Protein AF-A0A2K3MCZ4-F1 (afdb_monomer)

Secondary structure (DSSP, 8-state):
---S-HHHHHHHHH-GGGEEE-TT--EEEEEE-GGGTTS-TBTTB-HHHHHHHHHHHHHHHSGGGBTTTB-EEEE--SGGGBSS---S--GGGS--TT------B-SHHHHHHHHHHHHHTT-GGGGGSS-TT---TT--GGGSTTTSTTSGGGSHHHHHHHHHHHHHHHHHHHHHHHHHHHHHTTS-PEEEEEE----TTTTSSS-HHHHHHT---BTTB-SSHHHHHHHHHTTEEEEE--TT--GGGS-GGGT--HHHHHHH-

Nearest PDB structures (foldseek):
  8j5d-assembly1_A  TM=9.947E-01  e=3.515E-37  Arabidopsis thaliana
  1bfn-assembly1_A  TM=9.855E-01  e=2.132E-30  Glycine max
  1v3h-assembly1_A  TM=9.865E-01  e=4.153E-30  Glycine max
  1wds-assembly1_A  TM=9.867E-01  e=1.129E-29  Glycine max
  6f9j-assembly1_A  TM=9.871E-01  e=4.532E-29  Hordeum vulgare

Solvent-accessible surface area (backbone atoms only — not comparable to full-atom values): 14185 Å² total; per-residue (Å²): 138,85,76,66,58,68,74,56,52,52,41,34,72,78,38,64,55,46,19,29,11,31,89,86,67,54,68,45,77,80,38,73,25,72,59,36,41,88,39,54,72,58,93,74,33,23,54,52,55,54,52,44,52,51,53,46,54,49,48,69,74,42,52,91,35,42,44,61,82,40,49,64,46,74,52,63,55,36,50,98,33,18,58,42,51,77,18,66,49,54,68,94,64,65,22,53,92,65,29,29,17,37,56,43,55,58,18,65,45,35,35,52,50,43,29,50,56,20,44,77,72,75,40,53,82,65,16,81,56,77,73,90,40,55,69,48,28,64,38,55,44,75,80,21,57,21,34,16,85,90,22,46,53,80,34,74,66,27,47,51,52,42,52,50,51,24,46,53,52,50,55,45,49,51,58,51,48,53,47,49,43,74,70,40,69,88,40,65,42,43,43,28,37,35,43,75,60,62,27,40,26,50,71,41,57,40,12,36,34,29,41,25,24,35,34,52,32,37,83,88,37,74,32,56,58,63,54,53,51,56,30,56,79,65,67,32,45,84,43,74,50,58,87,86,48,52,49,91,78,50,64,78,90,34,32,49,26,32,48,64,48,62,69,73,106

Structure (mmCIF, N/CA/C/O backbone):
data_AF-A0A2K3MCZ4-F1
#
_entry.id   AF-A0A2K3MCZ4-F1
#
loop_
_atom_site.group_PDB
_atom_site.id
_atom_site.type_symbol
_atom_site.label_atom_id
_atom_site.label_alt_id
_atom_site.label_comp_id
_atom_site.label_asym_id
_atom_site.label_entity_id
_atom_site.label_seq_id
_atom_site.pdbx_PDB_ins_code
_atom_site.Cartn_x
_atom_site.Cartn_y
_atom_site.Cartn_z
_atom_site.occupancy
_atom_site.B_iso_or_equiv
_atom_site.auth_seq_id
_atom_site.auth_comp_id
_atom_site.auth_asym_id
_atom_site.auth_atom_id
_atom_site.pdbx_PDB_model_num
ATOM 1 N N . SER A 1 1 ? -20.984 6.440 -2.483 1.00 81.38 1 SER A N 1
ATOM 2 C CA . SER A 1 1 ? -19.650 6.178 -1.907 1.00 81.38 1 SER A CA 1
ATOM 3 C C . SER A 1 1 ? -19.573 6.827 -0.535 1.00 81.38 1 SER A C 1
ATOM 5 O O . SER A 1 1 ? -20.277 7.806 -0.307 1.00 81.38 1 SER A O 1
ATOM 7 N N . VAL A 1 2 ? -18.767 6.284 0.380 1.00 92.00 2 VAL A N 1
ATOM 8 C CA . VAL A 1 2 ? -18.481 6.900 1.687 1.00 92.00 2 VAL A CA 1
ATOM 9 C C . VAL A 1 2 ? -17.016 7.352 1.657 1.00 92.00 2 VAL A C 1
ATOM 11 O O . VAL A 1 2 ? -16.145 6.486 1.624 1.00 92.00 2 VAL A O 1
ATOM 14 N N . PRO A 1 3 ? -16.725 8.662 1.560 1.00 94.19 3 PRO A N 1
ATOM 15 C CA . PRO A 1 3 ? -15.354 9.166 1.501 1.00 94.19 3 PRO A CA 1
ATOM 16 C C . PRO A 1 3 ? -14.718 9.251 2.898 1.00 94.19 3 PRO A C 1
ATOM 18 O O . PRO A 1 3 ? -15.380 9.033 3.916 1.00 94.19 3 PRO A O 1
ATOM 21 N N . LEU A 1 4 ? -13.442 9.648 2.945 1.00 96.00 4 LEU A N 1
ATOM 22 C CA . LEU A 1 4 ? -12.800 10.100 4.182 1.00 96.00 4 LEU A CA 1
ATOM 23 C C . LEU A 1 4 ? -13.598 11.250 4.835 1.00 96.00 4 LEU A C 1
ATOM 25 O O . LEU A 1 4 ? -14.310 11.980 4.134 1.00 96.00 4 LEU A O 1
ATOM 29 N N . PRO A 1 5 ? -13.480 11.452 6.164 1.00 97.06 5 PRO A N 1
ATOM 30 C CA . PRO A 1 5 ? -14.210 12.507 6.859 1.00 97.06 5 PRO A CA 1
ATOM 31 C C . PRO A 1 5 ? -14.018 13.882 6.194 1.00 97.06 5 PRO A C 1
ATOM 33 O O . PRO A 1 5 ? -12.886 14.215 5.840 1.00 97.06 5 PRO A O 1
ATOM 36 N N . PRO A 1 6 ? -15.065 14.724 6.074 1.00 97.25 6 PRO A N 1
ATOM 37 C CA . PRO A 1 6 ? -14.977 15.999 5.354 1.00 97.25 6 PRO A CA 1
ATOM 38 C C . PRO A 1 6 ? -13.824 16.904 5.806 1.00 97.25 6 PRO A C 1
ATOM 40 O O . PRO A 1 6 ? -13.135 17.493 4.981 1.00 97.25 6 PRO A O 1
ATOM 43 N N . TRP A 1 7 ? -13.536 16.942 7.110 1.00 97.56 7 TRP A N 1
ATOM 44 C CA . TRP A 1 7 ? -12.428 17.731 7.648 1.00 97.56 7 TRP A CA 1
ATOM 45 C C . TRP A 1 7 ? -11.044 17.229 7.195 1.00 97.56 7 TRP A C 1
ATOM 47 O O . TRP A 1 7 ? -10.116 18.026 7.111 1.00 97.56 7 TRP A O 1
ATOM 57 N N . VAL A 1 8 ? -10.892 15.932 6.895 1.00 98.00 8 VAL A N 1
ATOM 58 C CA . VAL A 1 8 ? -9.668 15.364 6.299 1.00 98.00 8 VAL A CA 1
ATOM 59 C C . VAL A 1 8 ? -9.583 15.762 4.830 1.00 98.00 8 VAL A C 1
ATOM 61 O O . VAL A 1 8 ? -8.522 1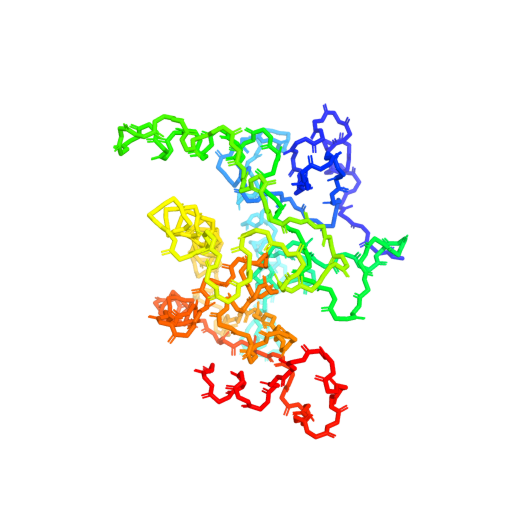6.165 4.366 1.00 98.00 8 VAL A O 1
ATOM 64 N N . VAL A 1 9 ? -10.706 15.714 4.107 1.00 97.00 9 VAL A N 1
ATOM 65 C CA . VAL A 1 9 ? -10.785 16.145 2.701 1.00 97.00 9 VAL A CA 1
ATOM 66 C C . VAL A 1 9 ? -10.409 17.626 2.545 1.00 97.00 9 VAL A C 1
ATOM 68 O O . VAL A 1 9 ? -9.730 17.996 1.586 1.00 97.00 9 VAL A O 1
ATOM 71 N N . GLU A 1 10 ? -10.771 18.473 3.510 1.00 97.44 10 GLU A N 1
ATOM 72 C CA . GLU A 1 10 ? -10.318 19.869 3.568 1.00 97.44 10 GLU A CA 1
ATOM 73 C C . GLU A 1 10 ? -8.792 19.989 3.713 1.00 97.44 10 GLU A C 1
ATOM 75 O O . GLU A 1 10 ? -8.183 20.810 3.030 1.00 97.44 10 GLU A O 1
ATOM 80 N N . GLU A 1 11 ? -8.154 19.180 4.568 1.00 98.25 11 GLU A N 1
ATOM 81 C CA . GLU A 1 11 ? -6.689 19.178 4.702 1.00 98.25 11 GLU A CA 1
ATOM 82 C C . GLU A 1 11 ? -6.006 18.665 3.425 1.00 98.25 11 GLU A C 1
ATOM 84 O O . GLU A 1 11 ? -5.032 19.265 2.973 1.00 98.25 11 GLU A O 1
ATOM 89 N N . ILE A 1 12 ? -6.564 17.635 2.776 1.00 97.62 12 ILE A N 1
ATOM 90 C CA . ILE A 1 12 ? -6.096 17.149 1.465 1.00 97.62 12 ILE A CA 1
ATOM 91 C C . ILE A 1 12 ? -6.199 18.257 0.407 1.00 97.62 12 ILE A C 1
ATOM 93 O O . ILE A 1 12 ? -5.289 18.432 -0.399 1.00 97.62 12 ILE A O 1
ATOM 97 N N . SER A 1 13 ? -7.272 19.051 0.425 1.00 97.06 13 SER A N 1
ATOM 98 C CA . SER A 1 13 ? -7.449 20.168 -0.514 1.00 97.06 13 SER A CA 1
ATOM 99 C C . SER A 1 13 ? -6.401 21.270 -0.311 1.00 97.06 13 SER A C 1
ATOM 101 O O . SER A 1 13 ? -5.948 21.874 -1.281 1.00 97.06 13 SER A O 1
ATOM 103 N N . LYS A 1 14 ? -5.979 21.519 0.938 1.00 97.56 14 LYS A N 1
ATOM 104 C CA . LYS A 1 14 ? -4.894 22.466 1.263 1.00 97.56 14 LYS A CA 1
ATOM 105 C C . LYS A 1 14 ? -3.514 21.907 0.911 1.00 97.56 14 LYS A C 1
ATOM 107 O O . LYS A 1 14 ? -2.616 22.665 0.552 1.00 97.56 14 LYS A O 1
ATOM 112 N N . ASN A 1 15 ? -3.329 20.596 1.045 1.00 97.88 15 ASN A N 1
ATOM 113 C CA . ASN A 1 15 ? -2.068 19.905 0.806 1.00 97.88 15 ASN A CA 1
ATOM 114 C C . ASN A 1 15 ? -2.313 18.558 0.098 1.00 97.88 15 ASN A C 1
ATOM 116 O O . ASN A 1 15 ? -2.443 17.525 0.761 1.00 97.88 15 ASN A O 1
ATOM 120 N N . PRO A 1 16 ? -2.318 18.543 -1.249 1.00 97.62 16 PRO A N 1
ATOM 121 C CA . PRO A 1 16 ? -2.608 17.335 -2.024 1.00 97.62 16 PRO A CA 1
ATOM 122 C C . PRO A 1 16 ? -1.594 16.198 -1.846 1.00 97.62 16 PRO A C 1
ATOM 124 O O . PRO A 1 16 ? -1.891 15.061 -2.193 1.00 97.62 16 PRO A O 1
ATOM 127 N N . ASP A 1 17 ? -0.405 16.474 -1.298 1.00 98.25 17 ASP A N 1
ATOM 128 C CA . ASP A 1 17 ? 0.604 15.450 -0.999 1.00 98.25 17 ASP A CA 1
ATOM 129 C C . ASP A 1 17 ? 0.281 14.609 0.249 1.00 98.25 17 ASP A C 1
ATOM 131 O O . ASP A 1 17 ? 1.063 13.736 0.607 1.00 98.25 17 ASP A O 1
ATOM 135 N N . ILE A 1 18 ? -0.851 14.846 0.923 1.00 98.25 18 ILE A N 1
ATOM 136 C CA . ILE A 1 18 ? -1.320 13.993 2.031 1.00 98.25 18 ILE A CA 1
ATOM 137 C C . ILE A 1 18 ? -1.761 12.610 1.530 1.00 98.25 18 ILE A C 1
ATOM 139 O O . ILE A 1 18 ? -1.816 11.663 2.309 1.00 98.25 18 ILE A O 1
ATOM 143 N N . VAL A 1 19 ? -2.062 12.465 0.241 1.00 98.44 19 VAL A N 1
ATOM 144 C CA . VAL A 1 19 ? -2.581 11.221 -0.334 1.00 98.44 19 VAL A CA 1
ATOM 145 C C . VAL A 1 19 ? -1.614 10.601 -1.334 1.00 98.44 19 VAL A C 1
ATOM 147 O O . VAL A 1 19 ? -0.731 11.272 -1.877 1.00 98.44 19 VAL A O 1
ATOM 150 N N . TYR A 1 20 ? -1.788 9.305 -1.586 1.00 98.50 20 TYR A N 1
ATOM 151 C CA . TYR A 1 20 ? -0.963 8.578 -2.545 1.00 98.50 20 TYR A CA 1
ATOM 152 C C . TYR A 1 20 ? -1.010 9.215 -3.928 1.00 98.50 20 TYR A C 1
ATOM 154 O O . TYR A 1 20 ? -2.035 9.751 -4.361 1.00 98.50 20 TYR A O 1
ATOM 162 N N . THR A 1 21 ? 0.138 9.181 -4.599 1.00 98.38 21 THR A N 1
ATOM 163 C CA . THR A 1 21 ? 0.345 9.899 -5.853 1.00 98.38 21 THR A CA 1
ATOM 164 C C . THR A 1 21 ? 1.152 9.058 -6.821 1.00 98.38 21 THR A C 1
ATOM 166 O O . THR A 1 21 ? 2.213 8.544 -6.455 1.00 98.38 21 THR A O 1
ATOM 169 N N . ASP A 1 22 ? 0.658 8.947 -8.050 1.00 97.25 22 ASP A N 1
ATOM 170 C CA . ASP A 1 22 ? 1.345 8.252 -9.136 1.00 97.25 22 ASP A CA 1
ATOM 171 C C . ASP A 1 22 ? 2.405 9.138 -9.812 1.00 97.25 22 ASP A C 1
ATOM 173 O O . ASP A 1 22 ? 2.546 10.333 -9.525 1.00 97.25 22 ASP A O 1
ATOM 177 N N . ARG A 1 23 ? 3.147 8.563 -10.760 1.00 96.25 23 ARG A N 1
ATOM 178 C CA . ARG A 1 23 ? 4.198 9.282 -11.494 1.00 96.25 23 ARG A CA 1
ATOM 179 C C . ARG A 1 23 ? 3.675 10.495 -12.267 1.00 96.25 23 ARG A C 1
ATOM 181 O O . ARG A 1 23 ? 4.399 11.478 -12.424 1.00 96.25 23 ARG A O 1
ATOM 188 N N . SER A 1 24 ? 2.437 10.420 -12.744 1.00 95.38 24 SER A N 1
ATOM 189 C CA . SER A 1 24 ? 1.770 11.469 -13.519 1.00 95.38 24 SER A CA 1
ATOM 190 C C . SER A 1 24 ? 1.170 12.573 -12.635 1.00 95.38 24 SER A C 1
ATOM 192 O O . SER A 1 24 ? 0.581 13.523 -13.151 1.00 95.38 24 SER A O 1
ATOM 194 N N . GLY A 1 25 ? 1.311 12.477 -11.308 1.00 96.25 25 GLY A N 1
ATOM 195 C CA . GLY A 1 25 ? 0.776 13.439 -10.348 1.00 96.25 25 GLY A CA 1
ATOM 196 C C . GLY A 1 25 ? -0.708 13.248 -10.019 1.00 96.25 25 GLY A C 1
ATOM 197 O O . GLY A 1 25 ? -1.278 14.102 -9.332 1.00 96.25 25 GLY A O 1
ATOM 198 N N . ARG A 1 26 ? -1.343 12.157 -10.471 1.00 96.19 26 ARG A N 1
ATOM 199 C CA . ARG A 1 26 ? -2.716 11.814 -10.078 1.00 96.19 26 ARG A CA 1
ATOM 200 C C . ARG A 1 26 ? -2.745 11.444 -8.605 1.00 96.19 26 ARG A C 1
ATOM 202 O O . ARG A 1 26 ? -1.892 10.708 -8.119 1.00 96.19 26 ARG A O 1
ATOM 209 N N . ARG A 1 27 ? -3.748 11.968 -7.905 1.00 96.00 27 ARG A N 1
ATOM 210 C CA . ARG A 1 27 ? -3.929 11.826 -6.458 1.00 96.00 27 ARG A CA 1
ATOM 211 C C . ARG A 1 27 ? -5.046 10.827 -6.180 1.00 96.00 27 ARG A C 1
ATOM 213 O O . ARG A 1 27 ? -6.115 10.948 -6.776 1.00 96.00 27 ARG A O 1
ATOM 220 N N . ASN A 1 28 ? -4.819 9.883 -5.271 1.00 95.25 28 ASN A N 1
ATOM 221 C CA . ASN A 1 28 ? -5.844 8.936 -4.836 1.00 95.25 28 ASN A CA 1
ATOM 222 C C . ASN A 1 28 ? -6.358 9.305 -3.429 1.00 95.25 28 ASN A C 1
ATOM 224 O O . ASN A 1 28 ? -5.671 9.012 -2.454 1.00 95.25 28 ASN A O 1
ATOM 228 N N . PRO A 1 29 ? -7.554 9.912 -3.292 1.00 94.12 29 PRO A N 1
ATOM 229 C CA . PRO A 1 29 ? -8.069 10.392 -2.010 1.00 94.12 29 PRO A CA 1
ATOM 230 C C . PRO A 1 29 ? -8.737 9.312 -1.139 1.00 94.12 29 PRO A C 1
ATOM 232 O O . PRO A 1 29 ? -9.366 9.655 -0.140 1.00 94.12 29 PRO A O 1
ATOM 235 N N . GLU A 1 30 ? -8.653 8.029 -1.501 1.00 93.94 30 GLU A N 1
ATOM 236 C CA . GLU A 1 30 ? -9.286 6.937 -0.745 1.00 93.94 30 GLU A CA 1
ATOM 237 C C . GLU A 1 30 ? -8.581 6.655 0.589 1.00 93.94 30 GLU A C 1
ATOM 239 O O . GLU A 1 30 ? -9.209 6.156 1.522 1.00 93.94 30 GLU A O 1
ATOM 244 N N . TYR A 1 31 ? -7.289 6.982 0.698 1.00 97.69 31 TYR A N 1
ATOM 245 C CA . TYR A 1 31 ? -6.486 6.758 1.899 1.00 97.69 31 TYR A CA 1
ATOM 246 C C . TYR A 1 31 ? -5.350 7.790 2.017 1.00 97.69 31 TYR A C 1
ATOM 248 O O . TYR A 1 31 ? -4.891 8.353 1.022 1.00 97.69 31 TYR A O 1
ATOM 256 N N . ILE A 1 32 ? -4.891 8.045 3.243 1.00 98.44 32 ILE A N 1
ATOM 257 C CA . ILE A 1 32 ? -3.776 8.961 3.528 1.00 98.44 32 ILE A CA 1
ATOM 258 C C . ILE A 1 32 ? -2.453 8.248 3.222 1.00 98.44 32 ILE A C 1
ATOM 260 O O . ILE A 1 32 ? -2.245 7.129 3.677 1.00 98.44 32 ILE A O 1
ATOM 264 N N . SER A 1 33 ? -1.544 8.884 2.481 1.00 98.75 33 SER A N 1
ATOM 265 C CA . SER A 1 33 ? -0.236 8.299 2.164 1.00 98.75 33 SER A CA 1
ATOM 266 C C . SER A 1 33 ? 0.537 7.984 3.442 1.00 98.75 33 SER A C 1
ATOM 268 O O . SER A 1 33 ? 0.699 8.850 4.307 1.00 98.75 33 SER A O 1
ATOM 270 N N . LEU A 1 34 ? 1.102 6.777 3.521 1.00 98.69 34 LEU A N 1
ATOM 271 C CA . LEU A 1 34 ? 1.972 6.368 4.628 1.00 98.69 34 LEU A CA 1
ATOM 272 C C . LEU A 1 34 ? 3.218 7.252 4.797 1.00 98.69 34 LEU A C 1
ATOM 274 O O . LEU A 1 34 ? 3.821 7.277 5.869 1.00 98.69 34 LEU A O 1
ATOM 278 N N . GLY A 1 35 ? 3.584 8.043 3.778 1.00 98.38 35 GLY A N 1
ATOM 279 C CA . GLY A 1 35 ? 4.631 9.060 3.904 1.00 98.38 35 GLY A CA 1
ATOM 280 C C . GLY A 1 35 ? 4.302 10.122 4.963 1.00 98.38 35 GLY A C 1
ATOM 281 O O . GLY A 1 35 ? 5.202 10.783 5.480 1.00 98.38 35 GLY A O 1
ATOM 282 N N . CYS A 1 36 ? 3.024 10.263 5.323 1.00 98.56 36 CYS A N 1
ATOM 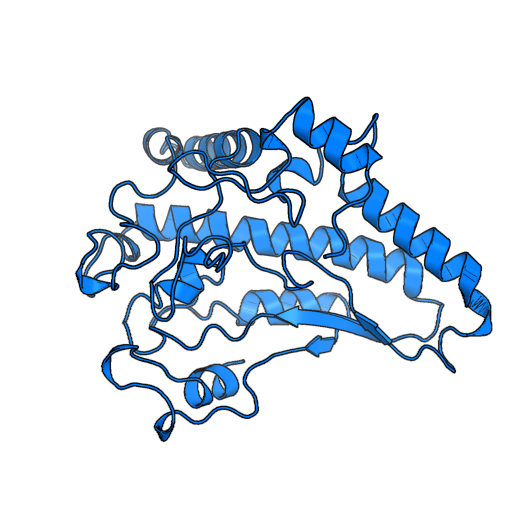283 C CA . CYS A 1 36 ? 2.548 11.204 6.327 1.00 98.56 36 CYS A CA 1
ATOM 284 C C . CYS A 1 36 ? 2.444 10.623 7.742 1.00 98.56 36 CYS A C 1
ATOM 286 O O . CYS A 1 36 ? 2.166 11.403 8.647 1.00 98.56 36 CYS A O 1
ATOM 288 N N . ASP A 1 37 ? 2.650 9.318 7.969 1.00 98.50 37 ASP A N 1
ATOM 289 C CA . ASP A 1 37 ? 2.342 8.625 9.239 1.00 98.50 37 ASP A CA 1
ATOM 290 C C . ASP A 1 37 ? 2.816 9.355 10.506 1.00 98.50 37 ASP A C 1
ATOM 292 O O . ASP A 1 37 ? 2.101 9.408 11.511 1.00 98.50 37 ASP A O 1
ATOM 296 N N . SER A 1 38 ? 4.013 9.942 10.440 1.00 97.75 38 SER A N 1
ATOM 297 C CA . SER A 1 38 ? 4.677 10.629 11.554 1.00 97.75 38 SER A CA 1
ATOM 298 C C . SER A 1 38 ? 4.702 12.156 11.406 1.00 97.75 38 SER A C 1
ATOM 300 O O . SER A 1 38 ? 5.396 12.835 12.158 1.00 97.75 38 SER A O 1
ATOM 302 N N . VAL A 1 39 ? 3.969 12.716 10.442 1.00 98.06 39 VAL A N 1
ATOM 303 C CA . VAL A 1 39 ? 3.938 14.157 10.156 1.00 98.06 39 VAL A CA 1
ATOM 304 C C . VAL A 1 39 ? 2.579 14.730 10.575 1.00 98.06 39 VAL A C 1
ATOM 306 O O . VAL A 1 39 ? 1.551 14.170 10.193 1.00 98.06 39 VAL A O 1
ATOM 309 N N . PRO A 1 40 ? 2.518 15.843 11.336 1.00 98.06 40 PRO A N 1
ATOM 310 C CA . PRO A 1 40 ? 1.267 16.377 11.879 1.00 98.06 40 PRO A CA 1
ATOM 311 C C . PRO A 1 40 ? 0.431 17.143 10.834 1.00 98.06 40 PRO A C 1
ATOM 313 O O . PRO A 1 40 ? 0.152 18.333 10.975 1.00 98.06 40 PRO A O 1
ATOM 316 N N . VAL A 1 41 ? 0.039 16.460 9.758 1.00 98.00 41 VAL A N 1
ATOM 317 C CA . VAL A 1 41 ? -0.675 17.033 8.603 1.00 98.00 41 VAL A CA 1
ATOM 318 C C . VAL A 1 41 ? -2.191 17.134 8.800 1.00 98.00 41 VAL A C 1
ATOM 320 O O . VAL A 1 41 ? -2.878 17.676 7.941 1.00 98.00 41 VAL A O 1
ATOM 323 N N . LEU A 1 42 ? -2.730 16.637 9.918 1.00 97.94 42 LEU A N 1
ATOM 324 C CA . LEU A 1 42 ? -4.168 16.581 10.196 1.00 97.94 42 LEU A CA 1
ATOM 325 C C . LEU A 1 42 ? -4.531 17.485 11.378 1.00 97.94 42 LEU A C 1
ATOM 327 O O . LEU A 1 42 ? -4.769 17.014 12.493 1.00 97.94 42 LEU A O 1
ATOM 331 N N . ARG A 1 43 ? -4.563 18.803 11.134 1.00 96.69 43 ARG A N 1
ATOM 332 C CA . ARG A 1 43 ? -4.870 19.839 12.146 1.00 96.69 43 ARG A CA 1
ATOM 333 C C . ARG A 1 43 ? -4.022 19.697 13.423 1.00 96.69 43 ARG A C 1
ATOM 335 O O . ARG A 1 43 ? -4.539 19.752 14.535 1.00 96.69 43 ARG A O 1
ATOM 342 N N . GLY A 1 44 ? -2.717 19.479 13.249 1.00 96.81 44 GLY A N 1
ATOM 343 C CA . GLY A 1 44 ? -1.750 19.328 14.342 1.00 96.81 44 GLY A CA 1
ATOM 344 C C . GLY A 1 44 ? -1.551 17.896 14.847 1.00 96.81 44 GLY A C 1
ATOM 345 O O . GLY A 1 44 ? -0.660 17.678 15.662 1.00 96.81 44 GLY A O 1
ATOM 346 N N . ARG A 1 45 ? -2.318 16.916 14.350 1.00 98.38 45 ARG A N 1
ATOM 347 C CA . ARG A 1 45 ? -2.120 15.485 14.639 1.00 98.38 45 ARG A CA 1
ATOM 348 C C . ARG A 1 45 ? -1.511 14.750 13.454 1.00 98.38 45 ARG A C 1
ATOM 350 O O . ARG A 1 45 ? -1.721 15.138 12.302 1.00 98.38 45 ARG A O 1
ATOM 357 N N . THR A 1 46 ? -0.779 13.677 13.735 1.00 98.69 46 THR A N 1
ATOM 358 C CA . THR A 1 46 ? -0.325 12.734 12.705 1.00 98.69 46 THR A CA 1
ATOM 359 C C . THR A 1 46 ? -1.445 11.754 12.324 1.00 98.69 46 THR A C 1
ATOM 361 O O . THR A 1 46 ? -2.355 11.532 13.129 1.00 98.69 46 THR A O 1
ATOM 364 N N . PRO A 1 47 ? -1.410 11.130 11.132 1.00 98.62 47 PRO A N 1
ATOM 365 C CA . PRO A 1 47 ? -2.343 10.064 10.762 1.00 98.62 47 PRO A CA 1
ATOM 366 C C . PRO A 1 47 ? -2.393 8.930 11.792 1.00 98.62 47 PRO A C 1
ATOM 368 O O . PRO A 1 47 ? -3.483 8.561 12.220 1.00 98.62 47 PRO A O 1
ATOM 371 N N . ILE A 1 48 ? -1.238 8.463 12.287 1.00 98.56 48 ILE A N 1
ATOM 372 C CA . ILE A 1 48 ? -1.178 7.414 13.320 1.00 98.56 48 ILE A CA 1
ATOM 373 C C . ILE A 1 48 ? -1.906 7.838 14.603 1.00 98.56 48 ILE A C 1
ATOM 375 O O . ILE A 1 48 ? -2.664 7.049 15.165 1.00 98.56 48 ILE A O 1
ATOM 379 N N . GLN A 1 49 ? -1.751 9.093 15.043 1.00 98.62 49 GLN A N 1
ATOM 380 C CA . GLN A 1 49 ? -2.499 9.612 16.195 1.00 98.62 49 GLN A CA 1
ATOM 381 C C . GLN A 1 49 ? -4.008 9.619 15.934 1.00 98.62 49 GLN A C 1
ATOM 383 O O . GLN A 1 49 ? -4.775 9.207 16.797 1.00 98.62 49 GLN A O 1
ATOM 388 N N . VAL A 1 50 ? -4.443 10.038 14.741 1.00 98.69 50 VAL A N 1
ATOM 389 C CA . VAL A 1 50 ? -5.867 10.042 14.370 1.00 98.69 50 VAL A CA 1
ATOM 390 C C . VAL A 1 50 ? -6.447 8.626 14.358 1.00 98.69 50 VAL A C 1
ATOM 392 O O . VAL A 1 50 ? -7.545 8.426 14.878 1.00 98.69 50 VAL A O 1
ATOM 395 N N . TYR A 1 51 ? -5.720 7.641 13.825 1.00 98.62 51 TYR A N 1
ATOM 396 C CA . TYR A 1 51 ? -6.143 6.237 13.832 1.00 98.62 51 TYR A CA 1
ATOM 397 C C . TYR A 1 51 ? -6.226 5.684 15.258 1.00 98.62 51 TYR A C 1
ATOM 399 O O . TYR A 1 51 ? -7.226 5.066 15.624 1.00 98.62 51 TYR A O 1
ATOM 407 N N . ALA A 1 52 ? -5.217 5.957 16.089 1.00 98.75 52 ALA A N 1
ATOM 408 C CA . ALA A 1 52 ? -5.199 5.545 17.488 1.00 98.75 52 ALA A CA 1
ATOM 409 C C . ALA A 1 52 ? -6.351 6.172 18.290 1.00 98.75 52 ALA A C 1
ATOM 411 O O . ALA A 1 52 ? -7.031 5.471 19.035 1.00 98.75 52 ALA A O 1
ATOM 412 N N . ASP A 1 53 ? -6.622 7.467 18.114 1.00 98.69 53 ASP A N 1
ATOM 413 C CA . ASP A 1 53 ? -7.738 8.154 18.773 1.00 98.69 53 ASP A CA 1
ATOM 414 C C . ASP A 1 53 ? -9.091 7.561 18.359 1.00 98.69 53 ASP A C 1
ATOM 416 O O . ASP A 1 53 ? -9.967 7.362 19.204 1.00 98.69 53 ASP A O 1
ATOM 420 N N . TYR A 1 54 ? -9.252 7.232 17.073 1.00 98.62 54 TYR A N 1
ATOM 421 C CA . TYR A 1 54 ? -10.453 6.568 16.571 1.00 98.62 54 TYR A CA 1
ATOM 422 C C . TYR A 1 54 ? -10.635 5.184 17.209 1.00 98.62 54 TYR A C 1
ATOM 424 O O . TYR A 1 54 ? -11.710 4.879 17.724 1.00 98.62 54 TYR A O 1
ATOM 432 N N . MET A 1 55 ? -9.574 4.373 17.244 1.00 98.81 55 MET A N 1
ATOM 433 C CA . MET A 1 55 ? -9.589 3.049 17.871 1.00 98.81 55 MET A CA 1
ATOM 434 C C . MET A 1 55 ? -9.884 3.117 19.376 1.00 98.81 55 MET A C 1
ATOM 436 O O . MET A 1 55 ? -10.694 2.333 19.866 1.00 98.81 55 MET A O 1
ATOM 440 N N . ARG A 1 56 ? -9.301 4.077 20.111 1.00 98.75 56 ARG A N 1
ATOM 441 C CA . ARG A 1 56 ? -9.615 4.303 21.536 1.00 98.75 56 ARG A CA 1
ATOM 442 C C . ARG A 1 56 ? -11.079 4.671 21.727 1.00 98.75 56 ARG A C 1
ATOM 444 O O . ARG A 1 56 ? -11.750 4.071 22.557 1.00 98.75 56 ARG A O 1
ATOM 451 N N . SER A 1 57 ? -11.592 5.604 20.925 1.00 98.81 57 SER A N 1
ATOM 452 C CA . SER A 1 57 ? -12.996 6.007 21.005 1.00 98.81 57 SER A CA 1
ATOM 453 C C . SER A 1 57 ? -13.945 4.842 20.710 1.00 98.81 57 SER A C 1
ATOM 455 O O . SER A 1 57 ? -14.945 4.688 21.410 1.00 98.81 57 SER A O 1
ATOM 457 N N . PHE A 1 58 ? -13.618 4.001 19.723 1.00 98.69 58 PHE A N 1
ATOM 458 C CA . PHE A 1 58 ? -14.363 2.778 19.434 1.00 98.69 58 PHE A CA 1
ATOM 459 C C . PHE A 1 58 ? -14.338 1.819 20.628 1.00 98.69 58 PHE A C 1
ATOM 461 O O . PHE A 1 58 ? -15.394 1.388 21.088 1.00 98.69 58 PHE A O 1
ATOM 468 N N . ARG A 1 59 ? -13.150 1.534 21.172 1.00 98.44 59 ARG A N 1
ATOM 469 C CA . ARG A 1 59 ? -12.990 0.662 22.338 1.00 98.44 59 ARG A CA 1
ATOM 470 C C . ARG A 1 59 ? -13.826 1.142 23.521 1.00 98.44 59 ARG A C 1
ATOM 472 O O . ARG A 1 59 ? -14.556 0.352 24.105 1.00 98.44 59 ARG A O 1
ATOM 479 N N . ASP A 1 60 ? -13.729 2.425 23.856 1.00 98.38 60 ASP A N 1
ATOM 480 C CA . ASP A 1 60 ? -14.398 3.000 25.024 1.00 98.38 60 ASP A CA 1
ATOM 481 C C . ASP A 1 60 ? -15.922 3.029 24.841 1.00 98.38 60 ASP A C 1
ATOM 483 O O . ASP A 1 60 ? -16.671 2.814 25.789 1.00 98.38 60 ASP A O 1
ATOM 487 N N . ARG A 1 61 ? -16.404 3.264 23.613 1.00 98.56 61 ARG A N 1
ATOM 488 C CA . ARG A 1 61 ? -17.840 3.257 23.300 1.00 98.56 61 ARG A CA 1
ATOM 489 C C . ARG A 1 61 ? -18.446 1.855 23.341 1.00 98.56 61 ARG A C 1
ATOM 491 O O . ARG A 1 61 ? -19.607 1.720 23.718 1.00 98.56 61 ARG A O 1
ATOM 498 N N . PHE A 1 62 ? -17.704 0.848 22.893 1.00 98.19 62 PHE A N 1
ATOM 499 C CA . PHE A 1 62 ? -18.202 -0.518 22.726 1.00 98.19 62 PHE A CA 1
ATOM 500 C C . PHE A 1 62 ? -17.624 -1.499 23.750 1.00 98.19 62 PHE A C 1
ATOM 502 O O . PHE A 1 62 ? -17.709 -2.703 23.527 1.00 98.19 62 PHE A O 1
ATOM 509 N N . SER A 1 63 ? -17.078 -1.007 24.868 1.00 97.50 63 SER A N 1
ATOM 510 C CA . SER A 1 63 ? -16.362 -1.803 25.877 1.00 97.50 63 SER A CA 1
ATOM 511 C C . SER A 1 63 ? -17.108 -3.065 26.299 1.00 97.50 63 SER A C 1
ATOM 513 O O . SER A 1 63 ? -16.509 -4.132 26.371 1.00 97.50 63 SER A O 1
ATOM 515 N N . ASP A 1 64 ? -18.421 -2.955 26.498 1.00 97.88 64 ASP A N 1
ATOM 516 C CA . ASP A 1 64 ? -19.268 -4.040 27.007 1.00 97.88 64 ASP A CA 1
ATOM 517 C C . ASP A 1 64 ? -19.514 -5.150 25.968 1.00 97.88 64 ASP A C 1
ATOM 519 O O . ASP A 1 64 ? -19.957 -6.245 26.309 1.00 97.88 64 ASP A O 1
ATOM 523 N N . TYR A 1 65 ? -19.220 -4.877 24.694 1.00 98.19 65 TYR A N 1
ATOM 524 C CA . TYR A 1 65 ? -19.385 -5.808 23.577 1.00 98.19 65 TYR A CA 1
ATOM 525 C C . TYR A 1 65 ? -18.067 -6.465 23.150 1.00 98.19 65 TYR A C 1
ATOM 527 O O . TYR A 1 65 ? -18.097 -7.474 22.440 1.00 98.19 65 TYR A O 1
ATOM 535 N N . LEU A 1 66 ? -16.918 -5.907 23.542 1.00 98.06 66 LEU A N 1
ATOM 536 C CA . LEU A 1 66 ? -15.604 -6.432 23.169 1.00 98.06 66 LEU A CA 1
ATOM 537 C C . LEU A 1 66 ? -15.343 -7.781 23.848 1.00 98.06 66 LEU A C 1
ATOM 539 O O . LEU A 1 66 ? -15.661 -7.981 25.018 1.00 98.06 66 LEU A O 1
ATOM 543 N N . GLY A 1 67 ? -14.800 -8.728 23.084 1.00 96.25 67 GLY A N 1
ATOM 544 C CA . GLY A 1 67 ? -14.505 -10.084 23.552 1.00 96.25 67 GLY A CA 1
ATOM 545 C C . GLY A 1 67 ? -15.739 -10.983 23.673 1.00 96.25 67 GLY A C 1
ATOM 546 O O . GLY A 1 67 ? -15.608 -12.150 24.037 1.00 96.25 67 GLY A O 1
ATOM 547 N N . SER A 1 68 ? -16.931 -10.469 23.352 1.00 95.81 68 SER A N 1
ATOM 548 C CA . SER A 1 68 ? -18.181 -11.231 23.314 1.00 95.81 68 SER A CA 1
ATOM 549 C C . SER A 1 68 ? -18.852 -11.100 21.946 1.00 95.81 68 SER A C 1
ATOM 551 O O . SER A 1 68 ? -18.599 -11.903 21.052 1.00 95.81 68 SER A O 1
ATOM 553 N N . VAL A 1 69 ? -19.675 -10.069 21.758 1.00 97.88 69 VAL A N 1
ATOM 554 C CA . VAL A 1 69 ? -20.359 -9.781 20.492 1.00 97.88 69 VAL A CA 1
ATOM 555 C C . VAL A 1 69 ? -19.354 -9.362 19.423 1.00 97.88 69 VAL A C 1
ATOM 557 O O . VAL A 1 69 ? -19.427 -9.818 18.285 1.00 97.88 69 VAL A O 1
ATOM 560 N N . ILE A 1 70 ? -18.397 -8.512 19.791 1.00 98.31 70 ILE A N 1
ATOM 561 C CA . ILE A 1 70 ? -17.289 -8.111 18.931 1.00 98.31 70 ILE A CA 1
ATOM 562 C C . ILE A 1 70 ? -16.113 -9.029 19.258 1.00 98.31 70 ILE A C 1
ATOM 564 O O . ILE A 1 70 ? -15.413 -8.823 20.248 1.00 98.31 70 ILE A O 1
ATOM 568 N N . SER A 1 71 ? -15.912 -10.060 18.440 1.00 97.38 71 SER A N 1
ATOM 569 C CA . SER A 1 71 ? -14.842 -11.049 18.626 1.00 97.38 71 SER A CA 1
ATOM 570 C C . SER A 1 71 ? -13.541 -10.694 17.901 1.00 97.38 71 SER A C 1
ATOM 572 O O . SER A 1 71 ? -12.481 -11.213 18.249 1.00 97.38 71 SER A O 1
ATOM 574 N N . GLU A 1 72 ? -13.611 -9.835 16.884 1.00 97.94 72 GLU A N 1
ATOM 575 C CA . GLU A 1 72 ? -12.482 -9.489 16.022 1.00 97.94 72 GLU A CA 1
ATOM 576 C C . GLU A 1 72 ? -12.537 -8.021 15.591 1.00 97.94 72 GLU A C 1
ATOM 578 O O . GLU A 1 72 ? -13.608 -7.487 15.295 1.00 97.94 72 GLU A O 1
ATOM 583 N N . ILE A 1 73 ? -11.366 -7.387 15.529 1.00 98.44 73 ILE A N 1
ATOM 584 C CA . ILE A 1 73 ? -11.151 -6.058 14.961 1.00 98.44 73 ILE A CA 1
ATOM 585 C C . ILE A 1 73 ? -10.182 -6.191 13.787 1.00 98.44 73 ILE A C 1
ATOM 587 O O . ILE A 1 73 ? -8.985 -6.409 13.985 1.00 98.44 73 ILE A O 1
ATOM 591 N N . GLN A 1 74 ? -10.691 -6.012 12.568 1.00 98.56 74 GLN A N 1
ATOM 592 C CA . GLN A 1 74 ? -9.842 -5.876 11.388 1.00 98.56 74 GLN A CA 1
ATOM 593 C C . GLN A 1 74 ? -9.334 -4.440 11.270 1.00 98.56 74 GLN A C 1
ATOM 595 O O . GLN A 1 74 ? -10.113 -3.506 11.066 1.00 98.56 74 GLN A O 1
ATOM 600 N N . VAL A 1 75 ? -8.023 -4.261 11.383 1.00 98.50 75 VAL A N 1
ATOM 601 C CA . VAL A 1 75 ? -7.376 -2.952 11.322 1.00 98.50 75 VAL A CA 1
ATOM 602 C C . VAL A 1 75 ? -7.052 -2.610 9.867 1.00 98.50 75 VAL A C 1
ATOM 604 O O . VAL A 1 75 ? -6.237 -3.272 9.227 1.00 98.50 75 VAL A O 1
ATOM 607 N N . GLY A 1 76 ? -7.701 -1.572 9.335 1.00 98.44 76 GLY A N 1
ATOM 608 C CA . GLY A 1 76 ? -7.484 -1.109 7.964 1.00 98.44 76 GLY A CA 1
ATOM 609 C C . GLY A 1 76 ? -6.168 -0.342 7.799 1.00 98.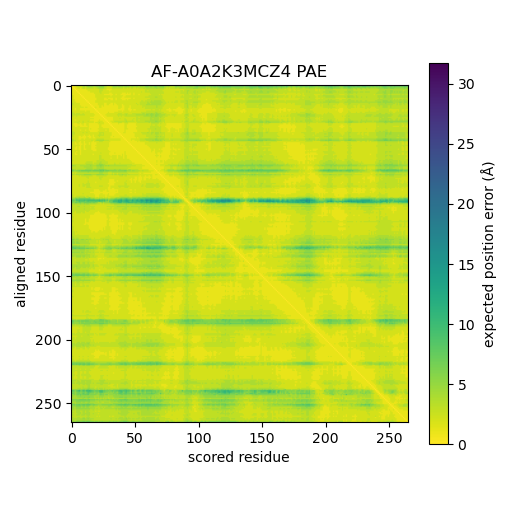44 76 GLY A C 1
ATOM 610 O O . GLY A 1 76 ? -5.951 0.659 8.480 1.00 98.44 76 GLY A O 1
ATOM 611 N N . MET A 1 77 ? -5.319 -0.777 6.863 1.00 98.44 77 MET A N 1
ATOM 612 C CA . MET A 1 77 ? -3.951 -0.251 6.662 1.00 98.44 77 MET A CA 1
ATOM 613 C C . MET A 1 77 ? -3.706 0.309 5.251 1.00 98.44 77 MET A C 1
ATOM 615 O O . MET A 1 77 ? -2.572 0.375 4.781 1.00 98.44 77 MET A O 1
ATOM 619 N N . GLY A 1 78 ? -4.777 0.669 4.544 1.00 98.00 78 GLY A N 1
ATOM 620 C CA . GLY A 1 78 ? -4.681 1.179 3.183 1.00 98.00 78 GLY A CA 1
ATOM 621 C C . GLY A 1 78 ? -6.012 1.157 2.428 1.00 98.00 78 GLY A C 1
ATOM 622 O O . GLY A 1 78 ? -7.081 1.003 3.038 1.00 98.00 78 GLY A O 1
ATOM 623 N N . PRO A 1 79 ? -5.970 1.328 1.095 1.00 95.94 79 PRO A N 1
ATOM 624 C CA . PRO A 1 79 ? -7.144 1.260 0.230 1.00 95.94 79 PRO A CA 1
ATOM 625 C C . PRO A 1 79 ? -7.895 -0.061 0.423 1.00 95.94 79 PRO A C 1
ATOM 627 O O . PRO A 1 79 ? -7.282 -1.114 0.580 1.00 95.94 79 PRO A O 1
ATOM 630 N N . CYS A 1 80 ? -9.228 -0.013 0.441 1.00 94.81 80 CYS A N 1
ATOM 631 C CA . CYS A 1 80 ? -10.082 -1.174 0.742 1.00 94.81 80 CYS A CA 1
ATOM 632 C C . CYS A 1 80 ? -9.803 -1.847 2.109 1.00 94.81 80 CYS A C 1
ATOM 634 O O . CYS A 1 80 ? -10.221 -2.985 2.326 1.00 94.81 80 CYS A O 1
ATOM 636 N N . GLY A 1 81 ? -9.114 -1.156 3.028 1.00 97.38 81 GLY A N 1
ATOM 637 C CA . GLY A 1 81 ? -8.672 -1.697 4.317 1.00 97.38 81 GLY A CA 1
ATOM 638 C C . GLY A 1 81 ? -7.442 -2.607 4.229 1.00 97.38 81 GLY A C 1
ATOM 639 O O . GLY A 1 81 ? -7.026 -3.160 5.242 1.00 97.38 81 GLY A O 1
ATOM 640 N N . GLU A 1 82 ? -6.851 -2.765 3.046 1.00 98.50 82 GLU A N 1
ATOM 641 C CA . GLU A 1 82 ? -5.746 -3.689 2.789 1.00 98.50 82 GLU A CA 1
ATOM 642 C C . GLU A 1 82 ? -4.396 -3.017 3.029 1.00 98.50 82 GLU A C 1
ATOM 644 O O . GLU A 1 82 ? -4.207 -1.855 2.674 1.00 98.50 82 GLU A O 1
ATOM 649 N N . LEU A 1 83 ? -3.426 -3.755 3.571 1.00 98.69 83 LEU A N 1
ATOM 650 C CA . LEU A 1 83 ? -2.039 -3.297 3.631 1.00 98.69 83 LEU A CA 1
ATOM 651 C C . LEU A 1 83 ? -1.430 -3.363 2.225 1.00 98.69 83 LEU A C 1
ATOM 653 O O . LEU A 1 83 ? -0.887 -4.393 1.826 1.00 98.69 83 LEU A O 1
ATOM 657 N N . ARG A 1 84 ? -1.573 -2.280 1.459 1.00 98.75 84 ARG A N 1
ATOM 658 C CA . ARG A 1 84 ? -0.978 -2.097 0.126 1.00 98.75 84 ARG A CA 1
ATOM 659 C C . ARG A 1 84 ? -1.028 -0.644 -0.325 1.00 98.75 84 ARG A C 1
ATOM 661 O O . ARG A 1 84 ? -1.744 0.186 0.232 1.00 98.75 84 ARG A O 1
ATOM 668 N N . TYR A 1 85 ? -0.35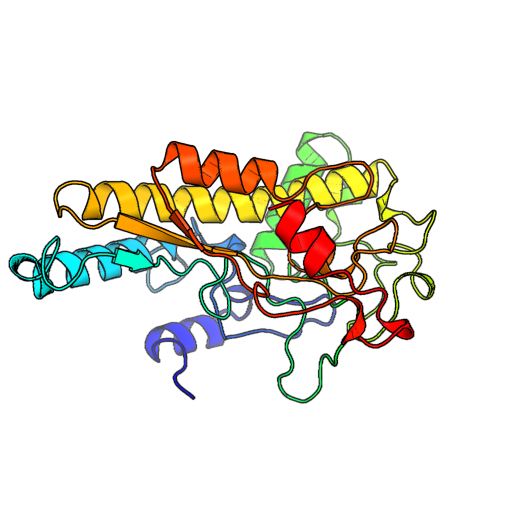2 -0.374 -1.432 1.00 98.81 85 TYR A N 1
ATOM 669 C CA . TYR A 1 85 ? -0.542 0.849 -2.199 1.00 98.81 85 TYR A CA 1
ATOM 670 C C . TYR A 1 85 ? -1.772 0.773 -3.137 1.00 98.81 85 TYR A C 1
ATOM 672 O O . TYR A 1 85 ? -2.194 -0.318 -3.543 1.00 98.81 85 TYR A O 1
ATOM 680 N N . PRO A 1 86 ? -2.368 1.918 -3.531 1.00 97.88 86 PRO A N 1
ATOM 681 C CA . PRO A 1 86 ? -3.458 1.971 -4.512 1.00 97.88 86 PRO A CA 1
ATOM 682 C C . PRO A 1 86 ? -2.948 1.847 -5.961 1.00 97.88 86 PRO A C 1
ATOM 684 O O . PRO A 1 86 ? -3.124 2.755 -6.770 1.00 97.88 86 PRO A O 1
ATOM 687 N N . SER A 1 87 ? -2.272 0.745 -6.296 1.00 98.00 87 SER A N 1
ATOM 688 C CA . SER A 1 87 ? -1.568 0.586 -7.580 1.00 98.00 87 SER A CA 1
ATOM 689 C C . SER A 1 87 ? -2.451 0.213 -8.775 1.00 98.00 87 SER A C 1
ATOM 691 O O . SER A 1 87 ? -1.998 0.328 -9.910 1.00 98.00 87 SER A O 1
ATOM 693 N N . TYR A 1 88 ? -3.707 -0.177 -8.548 1.00 97.31 88 TYR A N 1
ATOM 694 C CA . TYR A 1 88 ? -4.680 -0.565 -9.580 1.00 97.31 88 TYR A CA 1
ATOM 695 C C . TYR A 1 88 ? -6.047 0.133 -9.393 1.00 97.31 88 TYR A C 1
ATOM 697 O O . TYR A 1 88 ? -7.073 -0.519 -9.221 1.00 97.31 88 TYR A O 1
ATOM 705 N N . PRO A 1 89 ? -6.115 1.478 -9.381 1.00 94.00 89 PRO A N 1
ATOM 706 C CA . PRO A 1 89 ? -7.378 2.179 -9.202 1.00 94.00 89 PRO A CA 1
ATOM 707 C C . PRO A 1 89 ? -8.260 2.009 -10.450 1.00 94.00 89 PRO A C 1
ATOM 709 O O . PRO A 1 89 ? -7.981 2.566 -11.512 1.00 94.00 89 PRO A O 1
ATOM 712 N N . GLU A 1 90 ? -9.359 1.267 -10.316 1.00 88.12 90 GLU A N 1
ATOM 713 C CA . GLU A 1 90 ? -10.352 1.086 -11.390 1.00 88.12 90 GLU A CA 1
ATOM 714 C C . GLU A 1 90 ? -11.140 2.372 -11.694 1.00 88.12 90 GLU A C 1
ATOM 716 O O . GLU A 1 90 ? -11.706 2.541 -12.779 1.00 88.12 90 GLU A O 1
ATOM 721 N N . SER A 1 91 ? -11.144 3.316 -10.749 1.00 79.81 91 SER A N 1
ATOM 722 C CA . SER A 1 91 ? -11.822 4.604 -10.858 1.00 79.81 91 SER A CA 1
ATOM 723 C C . SER A 1 91 ? -11.485 5.322 -12.172 1.00 79.81 91 SER A C 1
ATOM 725 O O . SER A 1 91 ? -10.322 5.540 -12.531 1.00 79.81 91 SER A O 1
ATOM 727 N N . ASN A 1 92 ? -12.541 5.712 -12.892 1.00 78.88 92 ASN A N 1
ATOM 728 C CA . ASN A 1 92 ? -12.484 6.412 -14.179 1.00 78.88 92 ASN A CA 1
ATOM 729 C C . ASN A 1 92 ? -11.710 5.664 -15.283 1.00 78.88 92 ASN A C 1
ATOM 731 O O . ASN A 1 92 ? -11.246 6.284 -16.237 1.00 78.88 92 ASN A O 1
ATOM 735 N N . GLY A 1 93 ? -11.566 4.338 -15.169 1.00 87.75 93 GLY A N 1
ATOM 736 C CA . GLY A 1 93 ? -10.875 3.514 -16.161 1.00 87.75 93 GLY A CA 1
ATOM 737 C C . GLY A 1 93 ? -9.361 3.726 -16.203 1.00 87.75 93 GLY A C 1
ATOM 738 O O . GLY A 1 93 ? -8.749 3.395 -17.217 1.00 87.75 93 GLY A O 1
ATOM 739 N N . THR A 1 94 ? -8.775 4.279 -15.133 1.00 93.69 94 THR A N 1
ATOM 740 C CA . THR A 1 94 ? -7.323 4.483 -15.000 1.00 93.69 94 THR A CA 1
ATOM 741 C C . THR A 1 94 ? -6.568 3.172 -15.183 1.00 93.69 94 THR A C 1
ATOM 743 O O . THR A 1 94 ? -5.618 3.103 -15.964 1.00 93.69 94 THR A O 1
ATOM 746 N N . TRP A 1 95 ? -7.027 2.138 -14.490 1.00 97.88 95 TRP A N 1
ATOM 747 C CA . TRP A 1 95 ? -6.508 0.790 -14.591 1.00 97.88 95 TRP A CA 1
ATOM 748 C C . TRP A 1 95 ? -7.616 -0.174 -15.013 1.00 97.88 95 TRP A C 1
ATOM 750 O O . TRP A 1 95 ? -8.794 0.036 -14.710 1.00 97.88 95 TRP A O 1
ATOM 760 N N . ARG A 1 96 ? -7.231 -1.229 -15.727 1.00 97.38 96 ARG A N 1
ATOM 761 C CA . ARG A 1 96 ? -8.075 -2.364 -16.080 1.00 97.38 96 ARG A CA 1
ATOM 762 C C . ARG A 1 96 ? -7.270 -3.641 -15.934 1.00 97.38 96 ARG A C 1
ATOM 764 O O . ARG A 1 96 ? -6.111 -3.704 -16.345 1.00 97.38 96 ARG A O 1
ATOM 771 N N . PHE A 1 97 ? -7.919 -4.672 -15.415 1.00 97.50 97 PHE A N 1
ATOM 772 C CA . PHE A 1 97 ? -7.336 -6.000 -15.358 1.00 97.50 97 PHE A CA 1
ATOM 773 C C . PHE A 1 97 ? -6.931 -6.486 -16.766 1.00 97.50 97 PHE A C 1
ATOM 775 O O . PHE A 1 97 ? -7.719 -6.317 -17.703 1.00 97.50 97 PHE A O 1
ATOM 782 N N . PRO A 1 98 ? -5.749 -7.109 -16.939 1.00 97.69 98 PRO A N 1
ATOM 783 C CA . PRO A 1 98 ? -4.761 -7.474 -15.919 1.00 97.69 98 PRO A CA 1
ATOM 784 C C . PRO A 1 98 ? -3.535 -6.541 -15.884 1.00 97.69 98 PRO A C 1
ATOM 786 O O . PRO A 1 98 ? -2.429 -7.041 -15.775 1.00 97.69 98 PRO A O 1
ATOM 789 N N . GLY A 1 99 ? -3.669 -5.221 -16.035 1.00 98.44 99 GLY A N 1
ATOM 790 C CA . GLY A 1 99 ? -2.508 -4.323 -16.128 1.00 98.44 99 GLY A CA 1
ATOM 791 C C . GLY A 1 99 ? -1.543 -4.384 -14.930 1.00 98.44 99 GLY A C 1
ATOM 792 O O . GLY A 1 99 ? -1.955 -4.641 -13.795 1.00 98.44 99 GLY A O 1
ATOM 793 N N . ILE A 1 100 ? -0.262 -4.075 -15.152 1.00 98.38 100 ILE A N 1
ATOM 794 C CA . ILE A 1 100 ? 0.789 -4.082 -14.111 1.00 98.38 100 ILE A CA 1
ATOM 795 C C . ILE A 1 100 ? 0.569 -3.091 -12.954 1.00 98.38 100 ILE A C 1
ATOM 797 O O . ILE A 1 100 ? 1.164 -3.257 -11.889 1.00 98.38 100 ILE A O 1
ATOM 801 N N . GLY A 1 101 ? -0.266 -2.066 -13.139 1.00 98.44 101 GLY A N 1
ATOM 802 C CA . GLY A 1 101 ? -0.422 -0.977 -12.174 1.00 98.44 101 GLY A CA 1
ATOM 803 C C . GLY A 1 101 ? 0.724 0.044 -12.218 1.00 98.44 101 GLY A C 1
ATOM 804 O O . GLY A 1 101 ? 1.559 0.022 -13.117 1.00 98.44 101 GLY A O 1
ATOM 805 N N . GLU A 1 102 ? 0.774 0.964 -11.255 1.00 98.56 102 GLU A N 1
ATOM 806 C CA . GLU A 1 102 ? 1.882 1.928 -11.123 1.00 98.56 102 GLU A CA 1
ATOM 807 C C . GLU A 1 102 ? 2.301 2.125 -9.665 1.00 98.56 102 GLU A C 1
ATOM 809 O O . GLU A 1 102 ? 1.468 2.076 -8.756 1.00 98.56 102 GLU A O 1
ATOM 814 N N . PHE A 1 103 ? 3.583 2.431 -9.445 1.00 98.75 103 PHE A N 1
ATOM 815 C CA . PHE A 1 103 ? 4.101 2.830 -8.135 1.00 98.75 103 PHE A CA 1
ATOM 816 C C . PHE A 1 103 ? 3.441 4.127 -7.638 1.00 98.75 103 PHE A C 1
ATOM 818 O O . PHE A 1 103 ? 3.340 5.113 -8.367 1.00 98.75 103 PHE A O 1
ATOM 825 N N . GLN A 1 104 ? 3.031 4.144 -6.368 1.00 98.50 104 GLN A N 1
ATOM 826 C CA . GLN A 1 104 ? 2.219 5.216 -5.766 1.00 98.50 104 GLN A CA 1
ATOM 827 C C . GLN A 1 104 ? 2.997 6.101 -4.774 1.00 98.50 104 GLN A C 1
ATOM 829 O O . GLN A 1 104 ? 2.455 6.548 -3.764 1.00 98.50 104 GLN A O 1
ATOM 834 N N . CYS A 1 105 ? 4.289 6.322 -5.018 1.00 98.56 105 CYS A N 1
ATOM 835 C CA . CYS A 1 105 ? 5.216 6.967 -4.079 1.00 98.56 105 CYS A CA 1
ATOM 836 C C . CYS A 1 105 ? 5.675 8.380 -4.482 1.00 98.56 105 CYS A C 1
ATOM 838 O O . CYS A 1 105 ? 6.766 8.806 -4.101 1.00 98.56 105 CYS A O 1
ATOM 840 N N . TYR A 1 106 ? 4.894 9.103 -5.285 1.00 98.56 106 TYR A N 1
ATOM 841 C CA . TYR A 1 106 ? 5.319 10.384 -5.868 1.00 98.56 106 TYR A CA 1
ATOM 842 C C . TYR A 1 106 ? 4.836 11.623 -5.097 1.00 98.56 106 TYR A C 1
ATOM 844 O O . TYR A 1 106 ? 5.110 12.758 -5.515 1.00 98.56 106 TYR A O 1
ATOM 852 N N . ASP A 1 107 ? 4.170 11.431 -3.954 1.00 98.62 107 ASP A N 1
ATOM 853 C CA . ASP A 1 107 ? 3.884 12.516 -3.018 1.00 98.62 107 ASP A CA 1
ATOM 854 C C . ASP A 1 107 ? 5.189 13.063 -2.415 1.00 98.62 107 ASP A C 1
ATOM 856 O O . ASP A 1 107 ? 6.226 12.391 -2.386 1.00 98.62 107 ASP A O 1
ATOM 860 N N . LYS A 1 108 ? 5.185 14.328 -1.985 1.00 98.19 108 LYS A N 1
ATOM 861 C CA . LYS A 1 108 ? 6.419 14.982 -1.516 1.00 98.19 108 LYS A CA 1
ATOM 862 C C . LYS A 1 108 ? 7.073 14.285 -0.315 1.00 98.19 108 LYS A C 1
ATOM 864 O O . LYS A 1 108 ? 8.292 14.372 -0.185 1.00 98.19 108 LYS A O 1
ATOM 869 N N . TYR A 1 109 ? 6.302 13.607 0.535 1.00 98.62 109 TYR A N 1
ATOM 870 C CA . TYR A 1 109 ? 6.820 12.952 1.736 1.00 98.62 109 TYR A CA 1
ATOM 871 C C . TYR A 1 109 ? 7.545 11.657 1.379 1.00 98.62 109 TYR A C 1
ATOM 873 O O . TYR A 1 109 ? 8.685 11.449 1.796 1.00 98.62 109 TYR A O 1
ATOM 881 N N . MET A 1 110 ? 6.935 10.833 0.526 1.00 98.69 110 MET A N 1
ATOM 882 C CA . MET A 1 110 ? 7.558 9.621 -0.001 1.00 98.69 110 MET A CA 1
ATOM 883 C C . MET A 1 110 ? 8.798 9.939 -0.839 1.00 98.69 110 MET A C 1
ATOM 885 O O . MET A 1 110 ? 9.836 9.309 -0.642 1.00 98.69 110 MET A O 1
ATOM 889 N N . LYS A 1 111 ? 8.759 10.971 -1.693 1.00 98.62 111 LYS A N 1
ATOM 890 C CA . LYS A 1 111 ? 9.950 11.413 -2.446 1.00 98.62 111 LYS A CA 1
ATOM 891 C C . LYS A 1 111 ? 11.091 11.853 -1.531 1.00 98.62 111 LYS A C 1
ATOM 893 O O . LYS A 1 111 ? 12.233 11.467 -1.761 1.00 98.62 111 LYS A O 1
ATOM 898 N N . ALA A 1 112 ? 10.795 12.622 -0.481 1.00 98.50 112 ALA A N 1
ATOM 899 C CA . AL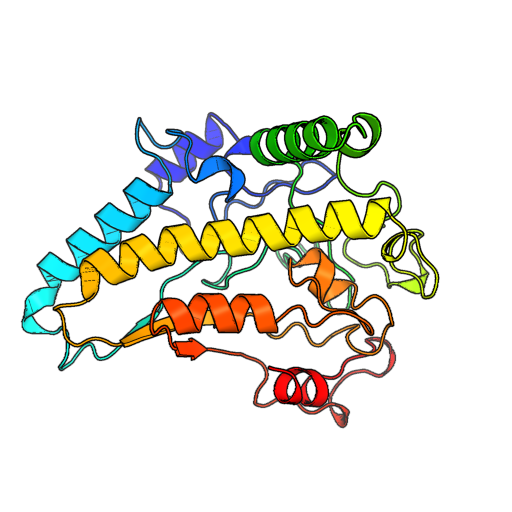A A 1 112 ? 11.804 13.013 0.500 1.00 98.50 112 ALA A CA 1
ATOM 900 C C . ALA A 1 112 ? 12.383 11.792 1.235 1.00 98.50 112 ALA A C 1
ATOM 902 O O . ALA A 1 112 ? 13.595 11.710 1.430 1.00 98.50 112 ALA A O 1
ATOM 903 N N . SER A 1 113 ? 11.540 10.812 1.585 1.00 98.69 113 SER A N 1
ATOM 904 C CA . SER A 1 113 ? 12.001 9.564 2.197 1.00 98.69 113 SER A CA 1
ATOM 905 C C . SER A 1 113 ? 12.898 8.743 1.269 1.00 98.69 113 SER A C 1
ATOM 907 O O . SER A 1 113 ? 13.897 8.208 1.747 1.00 98.69 113 SER A O 1
ATOM 909 N N . LEU A 1 114 ? 12.562 8.634 -0.019 1.00 98.75 114 LEU A N 1
ATOM 910 C CA . LEU A 1 114 ? 13.379 7.925 -1.006 1.00 98.75 114 LEU A CA 1
ATOM 911 C C . LEU A 1 114 ? 14.740 8.603 -1.178 1.00 98.75 114 LEU A C 1
ATOM 913 O O . LEU A 1 114 ? 15.771 7.936 -1.136 1.00 98.75 114 LEU A O 1
ATOM 917 N N . ALA A 1 115 ? 14.747 9.933 -1.312 1.00 98.75 115 ALA A N 1
ATOM 918 C CA . ALA A 1 115 ? 15.974 10.713 -1.430 1.00 98.75 115 ALA A CA 1
ATOM 919 C C . ALA A 1 115 ? 16.895 10.519 -0.216 1.00 98.75 115 ALA A C 1
ATOM 921 O O . ALA A 1 115 ? 18.091 10.288 -0.382 1.00 98.75 115 ALA A O 1
ATOM 922 N N . ALA A 1 116 ? 16.334 10.533 0.996 1.00 98.56 116 ALA A N 1
ATOM 923 C CA . ALA A 1 116 ? 17.090 10.273 2.218 1.00 98.56 116 ALA A CA 1
ATOM 924 C C . ALA A 1 116 ? 17.637 8.834 2.283 1.00 98.56 116 ALA A C 1
ATOM 926 O O . ALA A 1 116 ? 18.784 8.636 2.677 1.00 98.56 116 ALA A O 1
ATOM 927 N N . ALA A 1 117 ? 16.852 7.832 1.869 1.00 98.69 117 ALA A N 1
ATOM 928 C CA . ALA A 1 117 ? 17.300 6.438 1.830 1.00 98.69 117 ALA A CA 1
ATOM 929 C C . ALA A 1 117 ? 18.450 6.229 0.829 1.00 98.69 117 ALA A C 1
ATOM 931 O O . ALA A 1 117 ? 19.402 5.507 1.119 1.00 98.69 117 ALA A O 1
ATOM 932 N N . ALA A 1 118 ? 18.386 6.897 -0.323 1.00 98.62 118 ALA A N 1
ATOM 933 C CA . ALA A 1 118 ? 19.414 6.849 -1.356 1.00 98.62 118 ALA A CA 1
ATOM 934 C C . ALA A 1 118 ? 20.717 7.541 -0.910 1.00 98.62 118 ALA A C 1
ATOM 936 O O . ALA A 1 118 ? 21.814 7.015 -1.101 1.00 98.62 118 ALA A O 1
ATOM 937 N N . GLU A 1 119 ? 20.599 8.699 -0.253 1.00 98.44 119 GLU A N 1
ATOM 938 C CA . GLU A 1 119 ? 21.721 9.417 0.363 1.00 98.44 119 GLU A CA 1
ATOM 939 C C . GLU A 1 119 ? 22.433 8.560 1.420 1.00 98.44 119 GLU A C 1
ATOM 941 O O . GLU A 1 119 ? 23.661 8.498 1.431 1.00 98.44 119 GLU A O 1
ATOM 946 N N . ALA A 1 120 ? 21.677 7.852 2.267 1.00 98.31 120 ALA A N 1
ATOM 947 C CA . ALA A 1 120 ? 22.221 7.045 3.362 1.00 98.31 120 ALA A CA 1
ATOM 948 C C . ALA A 1 120 ? 23.139 5.900 2.898 1.00 98.31 120 ALA A C 1
ATOM 950 O O . ALA A 1 120 ? 23.996 5.456 3.660 1.00 98.31 120 ALA A O 1
ATOM 951 N N . ILE A 1 121 ? 22.990 5.443 1.651 1.00 98.00 121 ILE A N 1
ATOM 952 C CA . ILE A 1 121 ? 23.847 4.415 1.042 1.00 98.00 121 ILE A CA 1
ATOM 953 C C . ILE A 1 121 ? 24.864 4.995 0.044 1.00 98.00 121 ILE A C 1
ATOM 955 O O . ILE A 1 121 ? 25.513 4.248 -0.686 1.00 98.00 121 ILE A O 1
ATOM 959 N N . GLY A 1 122 ? 25.001 6.324 -0.020 1.00 98.12 122 GLY A N 1
ATOM 960 C CA . GLY A 1 122 ? 25.935 7.007 -0.918 1.00 98.12 122 GLY A CA 1
ATOM 961 C C . GLY A 1 122 ? 25.537 6.986 -2.400 1.00 98.12 122 GLY A C 1
ATOM 962 O O . GLY A 1 122 ? 26.390 7.223 -3.252 1.00 98.12 122 GLY A O 1
ATOM 963 N N . LYS A 1 123 ? 24.264 6.712 -2.719 1.00 97.88 123 LYS A N 1
ATOM 964 C CA . LYS A 1 123 ? 23.721 6.600 -4.086 1.00 97.88 123 LYS A CA 1
ATOM 965 C C . LYS A 1 123 ? 22.674 7.679 -4.353 1.00 97.88 123 LYS A C 1
ATOM 967 O O . LYS A 1 123 ? 21.526 7.376 -4.670 1.00 97.88 123 LYS A O 1
ATOM 972 N N . LYS A 1 124 ? 23.032 8.956 -4.180 1.00 97.31 124 LYS A N 1
ATOM 973 C CA . LYS A 1 124 ? 22.090 10.096 -4.266 1.00 97.31 124 LYS A CA 1
ATOM 974 C C . LYS A 1 124 ? 21.245 10.086 -5.542 1.00 97.31 124 LYS A C 1
ATOM 976 O O . LYS A 1 124 ? 20.075 10.459 -5.521 1.00 97.31 124 LYS A O 1
ATOM 981 N N . GLU A 1 125 ? 21.832 9.641 -6.648 1.00 96.50 125 GLU A N 1
ATOM 982 C CA . GLU A 1 125 ? 21.206 9.542 -7.961 1.00 96.50 125 GLU A CA 1
ATOM 983 C C . GLU A 1 125 ? 20.015 8.569 -8.005 1.00 96.50 125 GLU A C 1
ATOM 985 O O . GLU A 1 125 ? 19.131 8.727 -8.844 1.00 96.50 125 GLU A O 1
ATOM 990 N N . TRP A 1 126 ? 19.929 7.615 -7.071 1.00 98.00 126 TRP A N 1
ATOM 991 C CA . TRP A 1 126 ? 18.788 6.699 -6.937 1.00 98.00 126 TRP A CA 1
ATOM 992 C C . TRP A 1 126 ? 17.580 7.349 -6.248 1.00 98.00 126 TRP A C 1
ATOM 994 O O . TRP A 1 126 ? 16.470 6.827 -6.314 1.00 98.00 126 TRP A O 1
ATOM 1004 N N . GLY A 1 127 ? 17.780 8.507 -5.612 1.00 96.25 127 GLY A N 1
ATOM 1005 C CA . GLY A 1 127 ? 16.774 9.229 -4.837 1.00 96.25 127 GLY A CA 1
ATOM 1006 C C . GLY A 1 127 ? 15.842 10.136 -5.645 1.00 96.25 127 GLY A C 1
ATOM 1007 O O . GLY A 1 127 ? 14.935 10.737 -5.073 1.00 96.25 127 GLY A O 1
ATOM 1008 N N . GLY A 1 128 ? 16.064 10.275 -6.958 1.00 92.56 128 GLY A N 1
ATOM 1009 C CA . GLY A 1 128 ? 15.347 11.236 -7.809 1.00 92.56 128 GLY A CA 1
ATOM 1010 C C . GLY A 1 128 ? 13.869 10.908 -8.064 1.00 92.56 128 GLY A C 1
ATOM 1011 O O . GLY A 1 128 ? 13.112 11.776 -8.498 1.00 92.56 128 GLY A O 1
ATOM 1012 N N . GLY A 1 129 ? 13.445 9.673 -7.793 1.00 92.31 129 GLY A N 1
ATOM 1013 C CA . GLY A 1 129 ? 12.078 9.196 -7.989 1.00 92.31 129 GLY A CA 1
ATOM 1014 C C . GLY A 1 129 ? 12.024 7.684 -8.198 1.00 92.31 129 GLY A C 1
ATOM 1015 O O . GLY A 1 129 ? 13.055 7.009 -8.197 1.00 92.31 129 GLY A O 1
ATOM 1016 N N . GLY A 1 130 ? 10.811 7.157 -8.384 1.00 94.88 130 GLY A N 1
ATOM 1017 C CA . GLY A 1 130 ? 10.628 5.752 -8.748 1.00 94.88 130 GLY A CA 1
ATOM 1018 C C . GLY A 1 130 ? 11.174 5.415 -10.145 1.00 94.88 130 GLY A C 1
ATOM 1019 O O . GLY A 1 130 ? 11.461 6.332 -10.925 1.00 94.88 130 GLY A O 1
ATOM 1020 N N . PRO A 1 131 ? 11.286 4.119 -10.490 1.00 97.06 131 PRO A N 1
ATOM 1021 C CA . PRO A 1 131 ? 11.927 3.663 -11.717 1.00 97.06 131 PRO A CA 1
ATOM 1022 C C . PRO A 1 131 ? 11.329 4.306 -12.969 1.00 97.06 131 PRO A C 1
ATOM 1024 O O . PRO A 1 131 ? 10.121 4.243 -13.216 1.00 97.06 131 PRO A O 1
ATOM 1027 N N . HIS A 1 132 ? 12.183 4.935 -13.777 1.00 95.19 132 HIS A N 1
ATOM 1028 C CA . HIS A 1 132 ? 11.768 5.707 -14.950 1.00 95.19 132 HIS A CA 1
ATOM 1029 C C . HIS A 1 132 ? 11.230 4.840 -16.099 1.00 95.19 132 HIS A C 1
ATOM 1031 O O . HIS A 1 132 ? 10.536 5.354 -16.978 1.00 95.19 132 HIS A O 1
ATOM 1037 N N . ASP A 1 133 ? 11.531 3.546 -16.084 1.00 97.56 133 ASP A N 1
ATOM 1038 C CA . ASP A 1 133 ? 11.213 2.541 -17.096 1.00 97.56 133 ASP A CA 1
ATOM 1039 C C . ASP A 1 133 ? 10.121 1.550 -16.643 1.00 97.56 133 ASP A C 1
ATOM 1041 O O . ASP A 1 133 ? 9.935 0.507 -17.270 1.00 97.56 133 ASP A O 1
ATOM 1045 N N . SER A 1 134 ? 9.368 1.890 -15.587 1.00 97.38 134 SER A N 1
ATOM 1046 C CA . SER A 1 134 ? 8.265 1.089 -15.017 1.00 97.38 134 SER A CA 1
ATOM 1047 C C . SER A 1 134 ? 6.982 1.029 -15.851 1.00 97.38 134 SER A C 1
ATOM 1049 O O . SER A 1 134 ? 6.089 0.252 -15.536 1.00 97.38 134 SER A O 1
ATOM 1051 N N . GLY A 1 135 ? 6.890 1.782 -16.947 1.00 96.81 135 GLY A N 1
ATOM 1052 C CA . GLY A 1 135 ? 5.693 1.797 -17.789 1.00 96.81 135 GLY A CA 1
ATOM 1053 C C . GLY A 1 135 ? 4.504 2.515 -17.141 1.00 96.81 135 GLY A C 1
ATOM 1054 O O . GLY A 1 135 ? 4.692 3.479 -16.397 1.00 96.81 135 GLY A O 1
ATOM 1055 N N . GLN A 1 136 ? 3.293 2.080 -17.495 1.00 97.12 136 GLN A N 1
ATOM 1056 C CA . GLN A 1 136 ? 2.007 2.656 -17.091 1.00 97.12 136 GLN A CA 1
ATOM 1057 C C . GLN A 1 136 ? 0.998 1.570 -16.691 1.00 97.12 136 GLN A C 1
ATOM 1059 O O . GLN A 1 136 ? 1.139 0.411 -17.082 1.00 97.12 136 GLN A O 1
ATOM 1064 N N . TYR A 1 137 ? -0.082 1.976 -16.012 1.00 98.19 137 TYR A N 1
ATOM 1065 C CA . TYR A 1 137 ? -1.097 1.096 -15.404 1.00 98.19 137 TYR A CA 1
ATOM 1066 C C . TYR A 1 137 ? -1.503 -0.147 -16.212 1.00 98.19 137 TYR A C 1
ATOM 1068 O O . TYR A 1 137 ? -1.591 -1.231 -15.642 1.00 98.19 137 TYR A O 1
ATOM 1076 N N . ASN A 1 138 ? -1.791 0.005 -17.509 1.00 98.12 138 ASN A N 1
ATOM 1077 C CA . ASN A 1 138 ? -2.425 -1.034 -18.338 1.00 98.12 138 ASN A CA 1
ATOM 1078 C C . ASN A 1 138 ? -1.445 -1.818 -19.223 1.00 98.12 138 ASN A C 1
ATOM 1080 O O . ASN A 1 138 ? -1.878 -2.575 -20.089 1.00 98.12 138 ASN A O 1
ATOM 1084 N N . GLN A 1 139 ? -0.140 -1.600 -19.057 1.00 98.06 139 GLN A N 1
ATOM 1085 C CA . GLN A 1 139 ? 0.876 -2.341 -19.802 1.00 98.06 139 GLN A CA 1
ATOM 1086 C C . GLN A 1 139 ? 1.084 -3.736 -19.208 1.00 98.06 139 GLN A C 1
ATOM 1088 O O . GLN A 1 139 ? 0.682 -4.002 -18.076 1.00 98.06 139 GLN A O 1
ATOM 1093 N N . PHE A 1 140 ? 1.722 -4.618 -19.975 1.00 98.19 140 PHE A N 1
ATOM 1094 C CA . PHE A 1 140 ? 2.180 -5.920 -19.503 1.00 98.19 140 PHE A CA 1
ATOM 1095 C C . PHE A 1 140 ? 3.650 -5.826 -19.076 1.00 98.19 140 PHE A C 1
ATOM 1097 O O . PHE A 1 140 ? 4.362 -4.922 -19.521 1.00 98.19 140 PHE A O 1
ATOM 1104 N N . PRO A 1 141 ? 4.159 -6.765 -18.255 1.00 97.94 141 PRO A N 1
ATOM 1105 C CA . PRO A 1 141 ? 5.541 -6.717 -17.784 1.00 97.94 141 PRO A CA 1
ATOM 1106 C C . PRO A 1 141 ? 6.560 -6.590 -18.925 1.00 97.94 141 PRO A C 1
ATOM 1108 O O . PRO A 1 141 ? 7.478 -5.773 -18.846 1.00 97.94 141 PRO A O 1
ATOM 1111 N N . GLU A 1 142 ? 6.359 -7.342 -20.011 1.00 97.56 142 GLU A N 1
ATOM 1112 C CA . GLU A 1 142 ? 7.257 -7.381 -21.174 1.00 97.56 142 GLU A CA 1
ATOM 1113 C C . GLU A 1 142 ? 7.262 -6.086 -22.008 1.00 97.56 142 GLU A C 1
ATOM 1115 O O . GLU A 1 142 ? 8.212 -5.853 -22.754 1.00 97.56 142 GLU A O 1
ATOM 1120 N N . ASP A 1 143 ? 6.273 -5.202 -21.834 1.00 97.69 143 ASP A N 1
ATOM 1121 C CA . ASP A 1 143 ? 6.216 -3.894 -22.506 1.00 97.69 143 ASP A CA 1
ATOM 1122 C C . ASP A 1 143 ? 7.069 -2.824 -21.800 1.00 97.69 143 ASP A C 1
ATOM 1124 O O . ASP A 1 143 ? 7.142 -1.676 -22.247 1.00 97.69 143 ASP A O 1
ATOM 1128 N N . THR A 1 144 ? 7.684 -3.165 -20.665 1.00 98.25 144 THR A N 1
ATOM 1129 C CA . THR A 1 144 ? 8.387 -2.211 -19.799 1.00 98.25 144 THR A CA 1
ATOM 1130 C C . THR A 1 144 ? 9.876 -2.520 -19.701 1.00 98.25 144 THR A C 1
ATOM 1132 O O . THR A 1 144 ? 10.308 -3.670 -19.788 1.00 98.25 144 THR A O 1
ATOM 1135 N N . GLY A 1 145 ? 10.696 -1.488 -19.487 1.00 98.50 145 GLY A N 1
ATOM 1136 C CA . GLY A 1 145 ? 12.118 -1.692 -19.194 1.00 98.50 145 GLY A CA 1
ATOM 1137 C C . GLY A 1 145 ? 12.328 -2.282 -17.800 1.00 98.50 145 GLY A C 1
ATOM 1138 O O . GLY A 1 145 ? 13.187 -3.153 -17.629 1.00 98.50 145 GLY A O 1
ATOM 1139 N N . PHE A 1 146 ? 11.486 -1.873 -16.845 1.00 98.44 146 PHE A N 1
ATOM 1140 C CA . PHE A 1 146 ? 11.622 -2.269 -15.456 1.00 98.44 146 PHE A CA 1
ATOM 1141 C C . PHE A 1 146 ? 11.195 -3.701 -15.211 1.00 98.44 146 PHE A C 1
ATOM 1143 O O . PHE A 1 146 ? 12.001 -4.402 -14.625 1.00 98.44 146 PHE A O 1
ATOM 1150 N N . PHE A 1 147 ? 10.000 -4.136 -15.644 1.00 98.44 147 PHE A N 1
ATOM 1151 C CA . PHE A 1 147 ? 9.360 -5.395 -15.223 1.00 98.44 147 PHE A CA 1
ATOM 1152 C C . PHE A 1 147 ? 9.542 -6.585 -16.171 1.00 98.44 147 PHE A C 1
ATOM 1154 O O . PHE A 1 147 ? 9.183 -7.704 -15.794 1.00 98.44 147 PHE A O 1
ATOM 1161 N N . LYS A 1 148 ? 10.073 -6.394 -17.381 1.00 97.62 148 LYS A N 1
ATOM 1162 C CA . LYS A 1 148 ? 10.312 -7.509 -18.312 1.00 97.62 148 LYS A CA 1
ATOM 1163 C C . LYS A 1 148 ? 11.211 -8.583 -17.693 1.00 97.62 148 LYS A C 1
ATOM 1165 O O . LYS A 1 148 ? 11.925 -8.334 -16.718 1.00 97.62 148 LYS A O 1
ATOM 1170 N N . LYS A 1 149 ? 11.222 -9.783 -18.275 1.00 95.62 149 LYS A N 1
ATOM 1171 C CA . LYS A 1 149 ? 11.941 -10.967 -17.762 1.00 95.62 149 LYS A CA 1
ATOM 1172 C C . LYS A 1 149 ? 13.352 -10.710 -17.202 1.00 95.62 149 LYS A C 1
ATOM 1174 O O . LYS A 1 149 ? 13.673 -11.246 -16.141 1.00 95.62 149 LYS A O 1
ATOM 1179 N N . ASP A 1 150 ? 14.154 -9.904 -17.897 1.00 93.81 150 ASP A N 1
ATOM 1180 C CA . ASP A 1 150 ? 15.518 -9.500 -17.516 1.00 93.81 150 ASP A CA 1
ATOM 1181 C C . ASP A 1 150 ? 15.619 -7.961 -17.386 1.00 93.81 150 ASP A C 1
ATOM 1183 O O . ASP A 1 150 ? 16.556 -7.323 -17.866 1.00 93.81 150 ASP A O 1
ATOM 1187 N N . GLY A 1 151 ? 14.576 -7.354 -16.814 1.00 97.06 151 GLY A N 1
ATOM 1188 C CA . GLY A 1 151 ? 14.433 -5.915 -16.605 1.00 97.06 151 GLY A CA 1
ATOM 1189 C C . GLY A 1 151 ? 15.199 -5.377 -15.396 1.00 97.06 151 GLY A C 1
ATOM 1190 O O . GLY A 1 151 ? 15.822 -6.115 -14.626 1.00 97.06 151 GLY A O 1
ATOM 1191 N N . THR A 1 152 ? 15.144 -4.057 -15.221 1.00 97.69 152 THR A N 1
ATOM 1192 C CA . THR A 1 152 ? 15.890 -3.353 -14.165 1.00 97.69 152 THR A CA 1
ATOM 1193 C C . THR A 1 152 ? 15.359 -3.631 -12.753 1.00 97.69 152 THR A C 1
ATOM 1195 O O . THR A 1 152 ? 16.082 -3.360 -11.793 1.00 97.69 152 THR A O 1
ATOM 1198 N N . TRP A 1 153 ? 14.194 -4.282 -12.603 1.00 97.19 153 TRP A N 1
ATOM 1199 C CA . TRP A 1 153 ? 13.684 -4.809 -11.326 1.00 97.19 153 TRP A CA 1
ATOM 1200 C C . TRP A 1 153 ? 14.695 -5.703 -10.589 1.00 97.19 153 TRP A C 1
ATOM 1202 O O . TRP A 1 153 ? 14.721 -5.722 -9.361 1.00 97.19 153 TRP A O 1
ATOM 1212 N N . ASN A 1 154 ? 15.555 -6.413 -11.328 1.00 96.06 154 ASN A N 1
ATOM 1213 C CA . ASN A 1 154 ? 16.570 -7.315 -10.776 1.00 96.06 154 ASN A CA 1
ATOM 1214 C C . ASN A 1 154 ? 17.979 -6.686 -10.690 1.00 96.06 154 ASN A C 1
ATOM 1216 O O . ASN A 1 154 ? 18.951 -7.384 -10.406 1.00 96.06 154 ASN A O 1
ATOM 1220 N N . SER A 1 155 ? 18.118 -5.388 -10.975 1.00 97.19 155 SER A N 1
ATOM 1221 C CA . SER A 1 155 ? 19.379 -4.647 -10.813 1.00 97.19 155 SER A CA 1
ATOM 1222 C C . SER A 1 155 ? 19.603 -4.215 -9.359 1.00 97.19 155 SER A C 1
ATOM 1224 O O . SER A 1 155 ? 18.674 -4.254 -8.556 1.00 97.19 155 SER A O 1
ATOM 1226 N N . GLU A 1 156 ? 20.801 -3.726 -9.022 1.00 97.75 156 GLU A N 1
ATOM 1227 C CA . GLU A 1 156 ? 21.072 -3.147 -7.693 1.00 97.75 156 GLU A CA 1
ATOM 1228 C C . GLU A 1 156 ? 20.112 -1.993 -7.356 1.00 97.75 156 GLU A C 1
ATOM 1230 O O . GLU A 1 156 ? 19.578 -1.932 -6.250 1.00 97.75 156 GLU A O 1
ATOM 1235 N N . TYR A 1 157 ? 19.830 -1.114 -8.327 1.00 98.06 157 TYR A N 1
ATOM 1236 C CA . TYR A 1 157 ? 18.848 -0.040 -8.157 1.00 98.06 157 TYR A CA 1
ATOM 1237 C C . TYR A 1 157 ? 17.436 -0.593 -7.934 1.00 98.06 157 TYR A C 1
ATOM 1239 O O . TYR A 1 157 ? 16.725 -0.116 -7.053 1.00 98.06 157 TYR A O 1
ATOM 1247 N N . GLY A 1 158 ? 17.031 -1.606 -8.708 1.00 98.00 158 GLY A N 1
ATOM 1248 C CA . GLY A 1 158 ? 15.722 -2.248 -8.566 1.00 98.00 158 GLY A CA 1
ATOM 1249 C C . GLY A 1 158 ? 15.534 -2.874 -7.186 1.00 98.00 158 GLY A C 1
ATOM 1250 O O . GLY A 1 158 ? 14.508 -2.650 -6.548 1.00 98.00 158 GLY A O 1
ATOM 1251 N N . GLN A 1 159 ? 16.556 -3.573 -6.687 1.00 97.88 159 GLN A N 1
ATOM 1252 C CA . GLN A 1 159 ? 16.567 -4.157 -5.344 1.00 97.88 159 GLN A CA 1
ATOM 1253 C C . GLN A 1 159 ? 16.525 -3.089 -4.249 1.00 97.88 159 GLN A C 1
ATOM 1255 O O . GLN A 1 159 ? 15.760 -3.222 -3.294 1.00 97.88 159 GLN A O 1
ATOM 1260 N N . PHE A 1 160 ? 17.287 -2.002 -4.402 1.00 98.62 160 PHE A N 1
ATOM 1261 C CA . PHE A 1 160 ? 17.227 -0.857 -3.495 1.00 98.62 160 PHE A CA 1
ATOM 1262 C C . PHE A 1 160 ? 15.829 -0.231 -3.459 1.00 98.62 160 PHE A C 1
ATOM 1264 O O . PHE A 1 160 ? 15.250 -0.070 -2.384 1.00 98.62 160 PHE A O 1
ATOM 1271 N N . PHE A 1 161 ? 15.281 0.110 -4.628 1.00 98.81 161 PHE A N 1
ATOM 1272 C CA . PHE A 1 161 ? 13.992 0.778 -4.722 1.00 98.81 161 PHE A CA 1
ATOM 1273 C C . PHE A 1 161 ? 12.878 -0.105 -4.161 1.00 98.81 161 PHE A C 1
ATOM 1275 O O . PHE A 1 161 ? 12.074 0.370 -3.363 1.00 98.81 161 PHE A O 1
ATOM 1282 N N . MET A 1 162 ? 12.853 -1.389 -4.526 1.00 98.56 162 MET A N 1
ATOM 1283 C CA . MET A 1 162 ? 11.836 -2.311 -4.030 1.00 98.56 162 MET A CA 1
ATOM 1284 C C . MET A 1 162 ? 11.983 -2.586 -2.537 1.00 98.56 162 MET A C 1
ATOM 1286 O O . MET A 1 162 ? 10.977 -2.564 -1.835 1.00 98.56 162 MET A O 1
ATOM 1290 N N . GLY A 1 163 ? 13.210 -2.751 -2.033 1.00 98.69 163 GLY A N 1
ATOM 1291 C CA . GLY A 1 163 ? 13.469 -2.891 -0.600 1.00 98.69 163 GLY A CA 1
ATOM 1292 C C . GLY A 1 163 ? 12.995 -1.676 0.201 1.00 98.69 163 GLY A C 1
ATOM 1293 O O . GLY A 1 163 ? 12.378 -1.834 1.253 1.00 98.69 163 GLY A O 1
ATOM 1294 N N . TRP A 1 164 ? 13.203 -0.462 -0.320 1.00 98.88 164 TRP A N 1
ATOM 1295 C CA . TRP A 1 164 ? 12.645 0.756 0.268 1.00 98.88 164 TRP A CA 1
ATOM 1296 C C . TRP A 1 164 ? 11.113 0.782 0.188 1.00 98.88 164 TRP A C 1
ATOM 1298 O O . TRP A 1 164 ? 10.456 1.006 1.203 1.00 98.88 164 TRP A O 1
ATOM 1308 N N . TYR A 1 165 ? 10.535 0.538 -0.989 1.00 98.94 165 TYR A N 1
ATOM 1309 C CA . TYR A 1 165 ? 9.099 0.682 -1.231 1.00 98.94 165 TYR A CA 1
ATOM 1310 C C . TYR A 1 165 ? 8.272 -0.310 -0.403 1.00 98.94 165 TYR A C 1
ATOM 1312 O O . TYR A 1 165 ? 7.370 0.098 0.328 1.00 98.94 165 TYR A O 1
ATOM 1320 N N . SER A 1 166 ? 8.624 -1.601 -0.424 1.00 98.88 166 SER A N 1
ATOM 1321 C CA . SER A 1 166 ? 7.966 -2.602 0.424 1.00 98.88 166 SER A CA 1
ATOM 1322 C C . SER A 1 166 ? 8.302 -2.411 1.902 1.00 98.88 166 SER A C 1
ATOM 1324 O O . SER A 1 166 ? 7.450 -2.619 2.763 1.00 98.88 166 SER A O 1
ATOM 1326 N N . GLY A 1 167 ? 9.525 -1.966 2.216 1.00 98.88 167 GLY A N 1
ATOM 1327 C CA . GLY A 1 167 ? 9.935 -1.631 3.579 1.00 98.88 167 GLY A CA 1
ATOM 1328 C C . GLY A 1 167 ? 9.065 -0.534 4.192 1.00 98.88 167 GLY A C 1
ATOM 1329 O O . GLY A 1 167 ? 8.633 -0.660 5.335 1.00 98.88 167 GLY A O 1
ATOM 1330 N N . LYS A 1 168 ? 8.711 0.501 3.421 1.00 98.88 168 LYS A N 1
ATOM 1331 C CA . LYS A 1 168 ? 7.795 1.556 3.877 1.00 98.88 168 LYS A CA 1
ATOM 1332 C C . LYS A 1 168 ? 6.385 1.060 4.156 1.00 98.88 168 LYS A C 1
ATOM 1334 O O . LYS A 1 168 ? 5.767 1.540 5.107 1.00 98.88 168 LYS A O 1
ATOM 1339 N N . LEU A 1 169 ? 5.903 0.086 3.391 1.00 98.88 169 LEU A N 1
ATOM 1340 C CA . LEU A 1 169 ? 4.623 -0.560 3.661 1.00 98.88 169 LEU A CA 1
ATOM 1341 C C . LEU A 1 169 ? 4.663 -1.392 4.955 1.00 98.88 169 LEU A C 1
ATOM 1343 O O . LEU A 1 169 ? 3.746 -1.295 5.766 1.00 98.88 169 LEU A O 1
ATOM 1347 N N . LEU A 1 170 ? 5.745 -2.139 5.199 1.00 98.81 170 LEU A N 1
ATOM 1348 C CA . LEU A 1 170 ? 5.941 -2.881 6.454 1.00 98.81 170 LEU A CA 1
ATOM 1349 C C . LEU A 1 170 ? 6.018 -1.942 7.663 1.00 98.81 170 LEU A C 1
ATOM 1351 O O . LEU A 1 170 ? 5.312 -2.136 8.645 1.00 98.81 170 LEU A O 1
ATOM 1355 N N . GLU A 1 171 ? 6.820 -0.881 7.580 1.00 98.88 171 GLU A N 1
ATOM 1356 C CA . GLU A 1 171 ? 6.918 0.120 8.646 1.00 98.88 171 GLU A CA 1
ATOM 1357 C C . GLU A 1 171 ? 5.558 0.774 8.968 1.00 98.88 171 GLU A C 1
ATOM 1359 O O . GLU A 1 171 ? 5.283 1.102 10.123 1.00 98.88 171 GLU A O 1
ATOM 1364 N N . HIS A 1 172 ? 4.716 0.992 7.952 1.00 98.88 172 HIS A N 1
ATOM 1365 C CA . HIS A 1 172 ? 3.361 1.523 8.117 1.00 98.88 172 HIS A CA 1
ATOM 1366 C C . HIS A 1 172 ? 2.461 0.554 8.887 1.00 98.88 172 HIS A C 1
ATOM 1368 O O . HIS A 1 172 ? 1.856 0.943 9.889 1.00 98.88 172 HIS A O 1
ATOM 1374 N N . GLY A 1 173 ? 2.428 -0.713 8.457 1.00 98.75 173 GLY A N 1
ATOM 1375 C CA . GLY A 1 173 ? 1.688 -1.766 9.147 1.00 98.75 173 GLY A CA 1
ATOM 1376 C C . GLY A 1 173 ? 2.126 -1.903 10.605 1.00 98.75 173 GLY A C 1
ATOM 1377 O O . GLY A 1 173 ? 1.287 -1.863 11.500 1.00 98.75 173 GLY A O 1
ATOM 1378 N N . GLU A 1 174 ? 3.436 -1.947 10.857 1.00 98.69 174 GLU A N 1
ATOM 1379 C CA . GLU A 1 174 ? 4.021 -2.044 12.200 1.00 98.69 174 GLU A CA 1
ATOM 1380 C C . GLU A 1 174 ? 3.518 -0.923 13.126 1.00 98.69 174 GLU A C 1
ATOM 1382 O O . GLU A 1 174 ? 3.003 -1.193 14.210 1.00 98.69 174 GLU A O 1
ATOM 1387 N N . ARG A 1 175 ? 3.590 0.346 12.695 1.00 98.69 175 ARG A N 1
ATOM 1388 C CA . ARG A 1 175 ? 3.151 1.498 13.512 1.00 98.69 175 ARG A CA 1
ATOM 1389 C C . ARG A 1 175 ? 1.669 1.432 13.885 1.00 98.69 175 ARG A C 1
ATOM 1391 O O . ARG A 1 175 ? 1.294 1.768 15.015 1.00 98.69 175 ARG A O 1
ATOM 1398 N N . ILE A 1 176 ? 0.825 1.034 12.935 1.00 98.75 176 ILE A N 1
ATOM 1399 C CA . ILE A 1 176 ? -0.618 0.916 13.156 1.00 98.75 176 ILE A CA 1
ATOM 1400 C C . ILE A 1 176 ? -0.917 -0.253 14.096 1.00 98.75 176 ILE A C 1
ATOM 1402 O O . ILE A 1 176 ? -1.696 -0.087 15.036 1.00 98.75 176 ILE A O 1
ATOM 1406 N N . LEU A 1 177 ? -0.288 -1.410 13.879 1.00 98.56 177 LEU A N 1
ATOM 1407 C CA . LEU A 1 177 ? -0.523 -2.613 14.675 1.00 98.56 177 LEU A CA 1
ATOM 1408 C C . LEU A 1 177 ? -0.018 -2.473 16.110 1.00 98.56 177 LEU A C 1
ATOM 1410 O O . LEU A 1 177 ? -0.735 -2.884 17.018 1.00 98.56 177 LEU A O 1
ATOM 1414 N N . VAL A 1 178 ? 1.124 -1.815 16.338 1.00 98.31 178 VAL A N 1
ATOM 1415 C CA . VAL A 1 178 ? 1.579 -1.447 17.692 1.00 98.31 178 VAL A CA 1
ATOM 1416 C C . VAL A 1 178 ? 0.493 -0.642 18.409 1.00 98.31 178 VAL A C 1
ATOM 1418 O O . VAL A 1 178 ? 0.070 -1.006 19.506 1.00 98.31 178 VAL A O 1
ATOM 1421 N N . SER A 1 179 ? -0.035 0.398 17.755 1.00 98.12 179 SER A N 1
ATOM 1422 C CA . SER A 1 179 ? -1.095 1.237 18.329 1.00 98.12 179 SER A CA 1
ATOM 1423 C C . SER A 1 179 ? -2.373 0.436 18.606 1.00 98.12 179 SER A C 1
ATOM 1425 O O . SER A 1 179 ? -2.980 0.573 19.667 1.00 98.12 179 SER A O 1
ATOM 1427 N N . ALA A 1 180 ? -2.792 -0.417 17.668 1.00 98.50 180 ALA A N 1
ATOM 1428 C CA . ALA A 1 180 ? -3.980 -1.252 17.821 1.00 98.50 180 ALA A CA 1
ATOM 1429 C C . ALA A 1 180 ? -3.822 -2.263 18.968 1.00 98.50 180 ALA A C 1
ATOM 1431 O O . ALA A 1 180 ? -4.725 -2.394 19.798 1.00 98.50 180 ALA A O 1
ATOM 1432 N N . LYS A 1 181 ? -2.664 -2.929 19.059 1.00 97.88 181 LYS A N 1
ATOM 1433 C CA . LYS A 1 181 ? -2.339 -3.886 20.123 1.00 97.88 181 LYS A CA 1
ATOM 1434 C C . LYS A 1 181 ? -2.392 -3.214 21.487 1.00 97.88 181 LYS A C 1
ATOM 1436 O O . LYS A 1 181 ? -3.107 -3.689 22.362 1.00 97.88 181 LYS A O 1
ATOM 1441 N N . GLU A 1 182 ? -1.737 -2.068 21.651 1.00 97.75 182 GLU A N 1
ATOM 1442 C CA . GLU A 1 182 ? -1.770 -1.310 22.908 1.00 97.75 182 GLU A CA 1
ATOM 1443 C C . GLU A 1 182 ? -3.196 -0.952 23.351 1.00 97.75 182 GLU A C 1
ATOM 1445 O O . GLU A 1 182 ? -3.512 -1.012 24.543 1.00 97.75 182 GLU A O 1
ATOM 1450 N N . ILE A 1 183 ? -4.067 -0.598 22.401 1.00 98.50 183 ILE A N 1
ATOM 1451 C CA . ILE A 1 183 ? -5.445 -0.178 22.676 1.00 98.50 183 ILE A CA 1
ATOM 1452 C C . ILE A 1 183 ? -6.335 -1.366 23.052 1.00 98.50 183 ILE A C 1
ATOM 1454 O O . ILE A 1 183 ? -7.122 -1.240 23.995 1.00 98.50 183 ILE A O 1
ATOM 1458 N N . PHE A 1 184 ? -6.226 -2.488 22.335 1.00 98.25 184 PHE A N 1
ATOM 1459 C CA . PHE A 1 184 ? -7.168 -3.610 22.418 1.00 98.25 184 PHE A CA 1
ATOM 1460 C C . PHE A 1 184 ? -6.656 -4.838 23.188 1.00 98.25 184 PHE A C 1
ATOM 1462 O O . PHE A 1 184 ? -7.454 -5.738 23.446 1.00 98.25 184 PHE A O 1
ATOM 1469 N N . GLN A 1 185 ? -5.389 -4.889 23.613 1.00 95.31 185 GLN A N 1
ATOM 1470 C CA . GLN A 1 185 ? -4.785 -6.057 24.287 1.00 95.31 185 GLN A CA 1
ATOM 1471 C C . GLN A 1 185 ? -5.577 -6.603 25.488 1.00 95.31 185 GLN A C 1
ATOM 1473 O O . GLN A 1 185 ? -5.564 -7.804 25.736 1.00 95.31 185 GLN A O 1
ATOM 1478 N N . SER A 1 186 ? -6.290 -5.751 26.231 1.00 94.06 186 SER A N 1
ATOM 1479 C CA . SER A 1 186 ? -7.083 -6.150 27.404 1.00 94.06 186 SER A CA 1
ATOM 1480 C C . SER A 1 186 ? -8.570 -6.372 27.110 1.00 94.06 186 SER A C 1
ATOM 1482 O O . SER A 1 186 ? -9.344 -6.611 28.032 1.00 94.06 186 SER A O 1
ATOM 1484 N N . SER A 1 187 ? -8.988 -6.282 25.845 1.00 95.12 187 SER A N 1
ATOM 1485 C CA . SER A 1 187 ? -10.404 -6.314 25.455 1.00 95.12 187 SER A CA 1
ATOM 1486 C C . SER A 1 187 ? -10.926 -7.700 25.059 1.00 95.12 187 SER A C 1
ATOM 1488 O O . SER A 1 187 ? -12.112 -7.849 24.787 1.00 95.12 187 SER A O 1
ATOM 1490 N N . GLY A 1 188 ? -10.057 -8.716 25.003 1.00 94.62 188 GLY A N 1
ATOM 1491 C CA . GLY A 1 188 ? -10.431 -10.086 24.629 1.00 94.62 188 GLY A CA 1
ATOM 1492 C C . GLY A 1 188 ? -10.760 -10.292 23.143 1.00 94.62 188 GLY A C 1
ATOM 1493 O O . GLY A 1 188 ? -11.106 -11.405 22.753 1.00 94.62 188 GLY A O 1
ATOM 1494 N N . VAL A 1 189 ? -10.649 -9.253 22.308 1.00 97.56 189 VAL A N 1
ATOM 1495 C CA . VAL A 1 189 ? -10.822 -9.355 20.849 1.00 97.56 189 VAL A CA 1
ATOM 1496 C C . VAL A 1 189 ? -9.561 -9.879 20.172 1.00 97.56 189 VAL A C 1
ATOM 1498 O O . VAL A 1 189 ? -8.445 -9.641 20.635 1.00 97.56 189 VAL A O 1
ATOM 1501 N N . LYS A 1 190 ? -9.731 -10.529 19.022 1.00 97.81 190 LYS A N 1
ATOM 1502 C CA . LYS A 1 190 ? -8.627 -10.797 18.095 1.00 97.81 190 LYS A CA 1
ATOM 1503 C C . LYS A 1 190 ? -8.387 -9.584 17.205 1.00 97.81 190 LYS A C 1
ATOM 1505 O O . LYS A 1 190 ? -9.338 -8.941 16.767 1.00 97.81 190 LYS A O 1
ATOM 1510 N N . LEU A 1 191 ? -7.128 -9.289 16.907 1.00 98.50 191 LEU A N 1
ATOM 1511 C CA . LEU A 1 191 ? -6.784 -8.335 15.857 1.00 98.50 191 LEU A CA 1
ATOM 1512 C C . LEU A 1 191 ? -6.579 -9.086 14.546 1.00 98.50 191 LEU A C 1
ATOM 1514 O O . LEU A 1 191 ? -6.004 -10.171 14.546 1.00 98.50 191 LEU A O 1
ATOM 1518 N N . SER A 1 192 ? -7.020 -8.507 13.434 1.00 98.56 192 SER A N 1
ATOM 1519 C CA . SER A 1 192 ? -6.719 -9.012 12.095 1.00 98.56 192 SER A CA 1
ATOM 1520 C C . SER A 1 192 ? -6.281 -7.894 11.159 1.00 98.56 192 SER A C 1
ATOM 1522 O O . SER A 1 192 ? -6.603 -6.721 11.355 1.00 98.56 192 SER A O 1
ATOM 1524 N N . GLY A 1 193 ? -5.514 -8.254 10.138 1.00 98.38 193 GLY A N 1
ATOM 1525 C CA . GLY A 1 193 ? -5.099 -7.362 9.063 1.00 98.38 193 GLY A CA 1
ATOM 1526 C C . GLY A 1 193 ? -5.394 -8.007 7.719 1.00 98.38 193 GLY A C 1
ATOM 1527 O O . GLY A 1 193 ? -5.349 -9.231 7.596 1.00 98.38 193 GLY A O 1
ATOM 1528 N N . LYS A 1 194 ? -5.715 -7.195 6.712 1.00 98.44 194 LYS A N 1
ATOM 1529 C CA . LYS A 1 194 ? -6.089 -7.691 5.386 1.00 98.44 194 LYS A CA 1
ATOM 1530 C C . LYS A 1 194 ? -4.956 -7.499 4.382 1.00 98.44 194 LYS A C 1
ATOM 1532 O O . LYS A 1 194 ? -4.470 -6.379 4.222 1.00 98.44 194 LYS A O 1
ATOM 1537 N N . ILE A 1 195 ? -4.577 -8.567 3.683 1.00 98.31 195 ILE A N 1
ATOM 1538 C CA . ILE A 1 195 ? -3.595 -8.553 2.591 1.00 98.31 195 ILE A CA 1
ATOM 1539 C C . ILE A 1 195 ? -4.310 -8.883 1.273 1.00 98.31 195 ILE A C 1
ATOM 1541 O O . ILE A 1 195 ? -5.160 -9.777 1.216 1.00 98.31 195 ILE A O 1
ATOM 1545 N N . ALA A 1 196 ? -4.005 -8.128 0.218 1.00 97.50 196 ALA A N 1
ATOM 1546 C CA . ALA A 1 196 ? -4.659 -8.274 -1.078 1.00 97.50 196 ALA A CA 1
ATOM 1547 C C . ALA A 1 196 ? -4.092 -9.465 -1.866 1.00 97.50 196 ALA A C 1
ATOM 1549 O O . ALA A 1 196 ? -2.876 -9.655 -1.930 1.00 97.50 196 ALA A O 1
ATOM 1550 N N . GLY A 1 197 ? -4.970 -10.230 -2.514 1.00 97.62 197 GLY A N 1
ATOM 1551 C CA . GLY A 1 197 ? -4.604 -11.325 -3.403 1.00 97.62 197 GLY A CA 1
ATOM 1552 C C . GLY A 1 197 ? -4.326 -10.817 -4.816 1.00 97.62 197 GLY A C 1
ATOM 1553 O O . GLY A 1 197 ? -5.228 -10.692 -5.641 1.00 97.62 197 GLY A O 1
ATOM 1554 N N . ILE A 1 198 ? -3.068 -10.495 -5.108 1.00 98.19 198 IL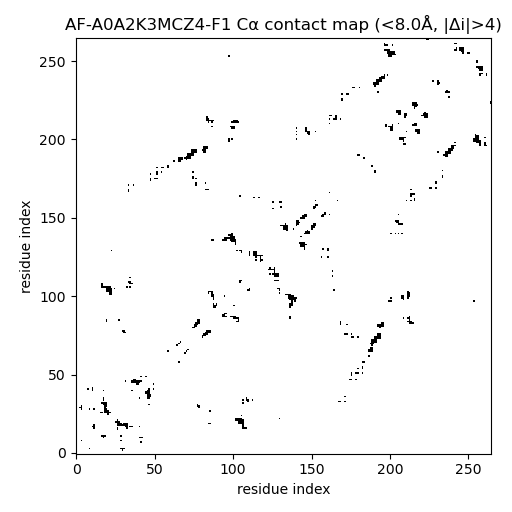E A N 1
ATOM 1555 C CA . ILE A 1 198 ? -2.668 -9.937 -6.406 1.00 98.19 198 ILE A CA 1
ATOM 1556 C C . ILE A 1 198 ? -2.177 -11.067 -7.298 1.00 98.19 198 ILE A C 1
ATOM 1558 O O . ILE A 1 198 ? -0.993 -11.369 -7.385 1.00 98.19 198 ILE A O 1
ATOM 1562 N N . HIS A 1 199 ? -3.133 -11.744 -7.923 1.00 97.94 199 HIS A N 1
ATOM 1563 C CA . HIS A 1 199 ? -2.870 -13.003 -8.610 1.00 97.94 199 HIS A CA 1
ATOM 1564 C C . HIS A 1 199 ? -2.446 -12.845 -10.073 1.00 97.94 199 HIS A C 1
ATOM 1566 O O . HIS A 1 199 ? -1.985 -13.824 -10.656 1.00 97.94 199 HIS A O 1
ATOM 1572 N N . TRP A 1 200 ? -2.636 -11.683 -10.711 1.00 98.62 200 TRP A N 1
ATOM 1573 C CA . TRP A 1 200 ? -2.220 -11.456 -12.100 1.00 98.62 200 TRP A CA 1
ATOM 1574 C C . TRP A 1 200 ? -0.734 -11.143 -12.204 1.00 98.62 200 TRP A C 1
ATOM 1576 O O . TRP A 1 200 ? -0.125 -10.591 -11.297 1.00 98.62 200 TRP A O 1
ATOM 1586 N N . HIS A 1 201 ? -0.137 -11.559 -13.318 1.00 98.31 201 HIS A N 1
ATOM 1587 C CA . HIS A 1 201 ? 1.307 -11.533 -13.547 1.00 98.31 201 HIS A CA 1
ATOM 1588 C C . HIS A 1 201 ? 2.159 -12.309 -12.531 1.00 98.31 201 HIS A C 1
ATOM 1590 O O . HIS A 1 201 ? 3.384 -12.273 -12.648 1.00 98.31 201 HIS A O 1
ATOM 1596 N N . TYR A 1 202 ? 1.557 -13.078 -11.622 1.00 98.12 202 TYR A N 1
ATOM 1597 C CA . TYR A 1 202 ? 2.261 -13.931 -10.662 1.00 98.12 202 TYR A CA 1
ATOM 1598 C C . TYR A 1 202 ? 3.195 -14.943 -11.347 1.00 98.12 202 TYR A C 1
ATOM 1600 O O . TYR A 1 202 ? 4.259 -15.270 -10.843 1.00 98.12 202 TYR A O 1
ATOM 1608 N N . ARG A 1 203 ? 2.844 -15.430 -12.549 1.00 97.00 203 ARG A N 1
ATOM 1609 C CA . ARG A 1 203 ? 3.715 -16.351 -13.311 1.00 97.00 203 ARG A CA 1
ATOM 1610 C C . ARG A 1 203 ? 4.865 -15.652 -14.049 1.00 97.00 203 ARG A C 1
ATOM 1612 O O . ARG A 1 203 ? 5.720 -16.324 -14.628 1.00 97.00 203 ARG A O 1
ATOM 1619 N N . SER A 1 204 ? 4.891 -14.318 -14.080 1.00 96.62 204 SER A N 1
ATOM 1620 C CA . SER A 1 204 ? 6.025 -13.562 -14.626 1.00 96.62 204 SER A CA 1
ATOM 1621 C C . SER A 1 204 ? 7.190 -13.572 -13.636 1.00 96.62 204 SER A C 1
ATOM 1623 O O . SER A 1 204 ? 6.992 -13.709 -12.439 1.00 96.62 204 SER A O 1
ATOM 1625 N N . ARG A 1 205 ? 8.432 -13.387 -14.097 1.00 96.25 205 ARG A N 1
ATOM 1626 C CA . ARG A 1 205 ? 9.586 -13.385 -13.173 1.00 96.25 205 ARG A CA 1
ATOM 1627 C C . ARG A 1 205 ? 9.592 -12.206 -12.202 1.00 96.25 205 ARG A C 1
ATOM 1629 O O . ARG A 1 205 ? 10.147 -12.341 -11.114 1.00 96.25 205 ARG A O 1
ATOM 1636 N N . SER A 1 206 ? 9.049 -11.072 -12.636 1.00 96.62 206 SER A N 1
ATOM 1637 C CA . SER A 1 206 ? 9.034 -9.834 -11.868 1.00 96.62 206 SER A CA 1
ATOM 1638 C C . SER A 1 206 ? 7.849 -9.731 -10.928 1.00 96.62 206 SER A C 1
ATOM 1640 O O . SER A 1 206 ? 7.934 -8.923 -10.020 1.00 96.62 206 SER A O 1
ATOM 1642 N N . HIS A 1 207 ? 6.771 -10.499 -11.139 1.00 98.25 207 HIS A N 1
ATOM 1643 C CA . HIS A 1 207 ? 5.544 -10.377 -10.346 1.00 98.25 207 HIS A CA 1
ATOM 1644 C C . HIS A 1 207 ? 5.035 -8.920 -10.322 1.00 98.25 207 HIS A C 1
ATOM 1646 O O . HIS A 1 207 ? 4.695 -8.360 -9.284 1.00 98.25 207 HIS A O 1
ATOM 1652 N N . ALA A 1 208 ? 5.044 -8.260 -11.487 1.00 98.38 208 ALA A N 1
ATOM 1653 C CA . ALA A 1 208 ? 4.944 -6.801 -11.606 1.00 98.38 208 ALA A CA 1
ATOM 1654 C C . ALA A 1 208 ? 3.797 -6.150 -10.808 1.00 98.38 208 ALA A C 1
ATOM 1656 O O . ALA A 1 208 ? 3.993 -5.098 -10.203 1.00 98.38 208 ALA A O 1
ATOM 1657 N N . ALA A 1 209 ? 2.622 -6.783 -10.777 1.00 98.62 209 ALA A N 1
ATOM 1658 C CA . ALA A 1 209 ? 1.462 -6.277 -10.050 1.00 98.62 209 ALA A CA 1
ATOM 1659 C C . ALA A 1 209 ? 1.636 -6.322 -8.521 1.00 98.62 209 ALA A C 1
ATOM 1661 O O . ALA A 1 209 ? 1.214 -5.404 -7.817 1.00 98.62 209 ALA A O 1
ATOM 1662 N N . GLU A 1 210 ? 2.286 -7.366 -8.003 1.00 98.81 210 GLU A N 1
ATOM 1663 C CA . GLU A 1 210 ? 2.642 -7.471 -6.586 1.00 98.81 210 GLU A CA 1
ATOM 1664 C C . GLU A 1 210 ? 3.647 -6.372 -6.220 1.00 98.81 210 GLU A C 1
ATOM 1666 O O . GLU A 1 210 ? 3.441 -5.647 -5.242 1.00 98.81 210 GLU A O 1
ATOM 1671 N N . LEU A 1 211 ? 4.664 -6.157 -7.069 1.00 98.81 211 LEU A N 1
ATOM 1672 C CA . LEU A 1 211 ? 5.668 -5.112 -6.855 1.00 98.81 211 LEU A CA 1
ATOM 1673 C C . LEU A 1 211 ? 5.045 -3.714 -6.789 1.00 98.81 211 LEU A C 1
ATOM 1675 O O . LEU A 1 211 ? 5.342 -2.958 -5.862 1.00 98.81 211 LEU A O 1
ATOM 1679 N N . THR A 1 212 ? 4.169 -3.351 -7.733 1.00 98.81 212 THR A N 1
ATOM 1680 C CA . THR A 1 212 ? 3.533 -2.020 -7.729 1.00 98.81 212 THR A CA 1
ATOM 1681 C C . THR A 1 212 ? 2.606 -1.824 -6.533 1.00 98.81 212 THR A C 1
ATOM 1683 O O . THR A 1 212 ? 2.483 -0.704 -6.041 1.00 98.81 212 THR A O 1
ATOM 1686 N N . ALA A 1 213 ? 1.998 -2.891 -6.011 1.00 98.75 213 ALA A N 1
ATOM 1687 C CA . ALA A 1 213 ? 1.188 -2.842 -4.795 1.00 98.75 213 ALA A CA 1
ATOM 1688 C C . ALA A 1 213 ? 1.997 -2.809 -3.489 1.00 98.75 213 ALA A C 1
ATOM 1690 O O . ALA A 1 213 ? 1.418 -2.569 -2.426 1.00 98.75 213 ALA A O 1
ATOM 1691 N N . GLY A 1 214 ? 3.318 -2.990 -3.567 1.00 98.69 214 GLY A N 1
ATOM 1692 C CA . GLY A 1 214 ? 4.245 -2.939 -2.435 1.00 98.69 214 GLY A CA 1
ATOM 1693 C C . GLY A 1 214 ? 4.622 -4.301 -1.857 1.00 98.69 214 GLY A C 1
ATOM 1694 O O . GLY A 1 214 ? 5.380 -4.348 -0.889 1.00 98.69 214 GLY A O 1
ATOM 1695 N N . TYR A 1 215 ? 4.149 -5.402 -2.441 1.00 98.75 215 TYR A N 1
ATOM 1696 C CA . TYR A 1 215 ? 4.602 -6.743 -2.090 1.00 98.75 215 TYR A CA 1
ATOM 1697 C C . TYR A 1 215 ? 5.845 -7.041 -2.914 1.00 98.75 215 TYR A C 1
ATOM 1699 O O . TYR A 1 215 ? 5.756 -7.297 -4.111 1.00 98.75 215 TYR A O 1
ATOM 1707 N N . TYR A 1 216 ? 7.026 -6.996 -2.292 1.00 98.62 216 TYR A N 1
ATOM 1708 C CA . TYR A 1 216 ? 8.275 -7.315 -2.986 1.00 98.62 216 TYR A CA 1
ATOM 1709 C C . TYR A 1 216 ? 8.425 -8.832 -3.196 1.00 98.62 216 TYR A C 1
ATOM 1711 O O . TYR A 1 216 ? 9.429 -9.429 -2.830 1.00 98.62 216 TYR A O 1
ATOM 1719 N N . ASN A 1 217 ? 7.407 -9.477 -3.755 1.00 98.56 217 ASN A N 1
ATOM 1720 C CA . ASN A 1 217 ? 7.438 -10.877 -4.130 1.00 98.56 217 ASN A CA 1
ATOM 1721 C C . ASN A 1 217 ? 8.058 -10.997 -5.520 1.00 98.56 217 ASN A C 1
ATOM 1723 O O . ASN A 1 217 ? 7.730 -10.227 -6.414 1.00 98.56 217 ASN A O 1
ATOM 1727 N N . THR A 1 218 ? 8.992 -11.920 -5.700 1.00 95.94 218 THR A N 1
ATOM 1728 C CA . THR A 1 218 ? 9.562 -12.255 -7.011 1.00 95.94 218 THR A CA 1
ATOM 1729 C C . THR A 1 218 ? 9.920 -13.733 -7.018 1.00 95.94 218 THR A C 1
ATOM 1731 O O . THR A 1 218 ? 9.957 -14.375 -5.972 1.00 95.94 218 THR A O 1
ATOM 1734 N N . ARG A 1 219 ? 10.363 -14.263 -8.162 1.00 89.19 219 ARG A N 1
ATOM 1735 C CA . ARG A 1 219 ? 10.901 -15.635 -8.230 1.00 89.19 219 ARG A CA 1
ATOM 1736 C C . ARG A 1 219 ? 12.053 -15.947 -7.251 1.00 89.19 219 ARG A C 1
ATOM 1738 O O . ARG A 1 219 ? 12.390 -17.114 -7.087 1.00 89.19 219 ARG A O 1
ATOM 1745 N N . HIS A 1 220 ? 12.708 -14.922 -6.693 1.00 91.06 220 HIS A N 1
ATOM 1746 C CA . HIS A 1 220 ? 13.892 -15.042 -5.831 1.00 91.06 220 HIS A CA 1
ATOM 1747 C C . HIS A 1 220 ? 13.674 -14.507 -4.415 1.00 91.06 220 HIS A C 1
ATOM 1749 O O . HIS A 1 220 ? 14.577 -14.613 -3.590 1.00 91.06 220 HIS A O 1
ATOM 1755 N N . ASN A 1 221 ? 12.525 -13.887 -4.146 1.00 96.25 221 ASN A N 1
ATOM 1756 C CA . ASN A 1 221 ? 12.257 -13.234 -2.874 1.00 96.25 221 ASN A CA 1
ATOM 1757 C C . ASN A 1 221 ? 10.813 -13.475 -2.456 1.00 96.25 221 ASN A C 1
ATOM 1759 O O . ASN A 1 221 ? 9.902 -13.157 -3.213 1.00 96.25 221 ASN A O 1
ATOM 1763 N N . ASP A 1 222 ? 10.629 -13.967 -1.236 1.00 98.12 222 ASP A N 1
ATOM 1764 C CA . ASP A 1 222 ? 9.312 -14.098 -0.628 1.00 98.12 222 ASP A CA 1
ATOM 1765 C C . ASP A 1 222 ? 8.870 -12.745 -0.052 1.00 98.12 222 ASP A C 1
ATOM 1767 O O . ASP A 1 222 ? 9.387 -12.280 0.969 1.00 98.12 222 ASP A O 1
ATOM 1771 N N . GLY A 1 223 ? 7.930 -12.096 -0.742 1.00 98.25 223 GLY A N 1
ATOM 1772 C CA . GLY A 1 223 ? 7.401 -10.789 -0.350 1.00 98.25 223 GLY A CA 1
ATOM 1773 C C . GLY A 1 223 ? 6.379 -10.835 0.789 1.00 98.25 223 GLY A C 1
ATOM 1774 O O . GLY A 1 223 ? 6.153 -9.810 1.434 1.00 98.25 223 GLY A O 1
ATOM 1775 N N . TYR A 1 224 ? 5.783 -11.999 1.056 1.00 98.50 224 TYR A N 1
ATOM 1776 C CA . TYR A 1 224 ? 4.718 -12.167 2.046 1.00 98.50 224 TYR A CA 1
ATOM 1777 C C . TYR A 1 224 ? 5.260 -12.585 3.411 1.00 98.50 224 TYR A C 1
ATOM 1779 O O . TYR A 1 224 ? 4.734 -12.154 4.439 1.00 98.50 224 TYR A O 1
ATOM 1787 N N . LEU A 1 225 ? 6.366 -13.332 3.450 1.00 98.44 225 LEU A N 1
ATOM 1788 C CA . LEU A 1 225 ? 6.994 -13.766 4.698 1.00 98.44 225 LEU A CA 1
ATOM 1789 C C . LEU A 1 225 ? 7.323 -12.611 5.673 1.00 98.44 225 LEU A C 1
ATOM 1791 O O . LEU A 1 225 ? 7.055 -12.763 6.869 1.00 98.44 225 LEU A O 1
ATOM 1795 N N . PRO A 1 226 ? 7.874 -11.452 5.250 1.00 98.62 226 PRO A N 1
ATOM 1796 C CA . PRO A 1 226 ? 8.079 -10.319 6.154 1.00 98.62 226 PRO A CA 1
ATOM 1797 C C . PRO A 1 226 ? 6.773 -9.768 6.744 1.00 98.62 226 PRO A C 1
ATOM 1799 O O . PRO A 1 226 ? 6.746 -9.399 7.917 1.00 98.62 226 PRO A O 1
ATOM 1802 N N . ILE A 1 227 ? 5.689 -9.759 5.961 1.00 98.69 227 ILE A N 1
ATOM 1803 C CA . ILE A 1 227 ? 4.359 -9.321 6.410 1.00 98.69 227 ILE A CA 1
ATOM 1804 C C . ILE A 1 227 ? 3.813 -10.309 7.444 1.00 98.69 227 ILE A C 1
ATOM 1806 O O . ILE A 1 227 ? 3.376 -9.898 8.517 1.00 98.69 227 ILE A O 1
ATOM 1810 N N . ALA A 1 228 ? 3.901 -11.612 7.163 1.00 98.44 228 ALA A N 1
ATOM 1811 C CA . ALA A 1 228 ? 3.473 -12.660 8.084 1.00 98.44 228 ALA A CA 1
ATOM 1812 C C . ALA A 1 228 ? 4.244 -12.602 9.414 1.00 98.44 228 ALA A C 1
ATOM 1814 O O . ALA A 1 228 ? 3.640 -12.691 10.480 1.00 98.44 228 ALA A O 1
ATOM 1815 N N . LYS A 1 229 ? 5.565 -12.369 9.372 1.00 98.62 229 LYS A N 1
ATOM 1816 C CA . LYS A 1 229 ? 6.390 -12.163 10.577 1.00 98.62 229 LYS A CA 1
ATOM 1817 C C . LYS A 1 229 ? 5.956 -10.934 11.373 1.00 98.62 229 LYS A C 1
ATOM 1819 O O . LYS A 1 229 ? 5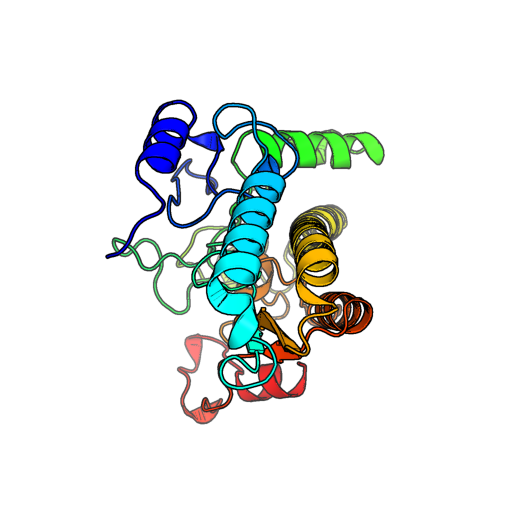.839 -11.019 12.591 1.00 98.62 229 LYS A O 1
ATOM 1824 N N . MET A 1 230 ? 5.704 -9.812 10.697 1.00 98.62 230 MET A N 1
ATOM 1825 C CA . MET A 1 230 ? 5.196 -8.596 11.334 1.00 98.62 230 MET A CA 1
ATOM 1826 C C . MET A 1 230 ? 3.852 -8.860 12.030 1.00 98.62 230 MET A C 1
ATOM 1828 O O . MET A 1 230 ? 3.690 -8.524 13.197 1.00 98.62 230 MET A O 1
ATOM 1832 N N . PHE A 1 231 ? 2.910 -9.529 11.361 1.00 98.56 231 PHE A N 1
ATOM 1833 C CA . PHE A 1 231 ? 1.610 -9.869 11.949 1.00 98.56 231 PHE A CA 1
ATOM 1834 C C . PHE A 1 231 ? 1.752 -10.828 13.136 1.00 98.56 231 PHE A C 1
ATOM 1836 O O . PHE A 1 231 ? 1.137 -10.604 14.178 1.00 98.56 231 PHE A O 1
ATOM 1843 N N . ALA A 1 232 ? 2.606 -11.848 13.017 1.00 98.12 232 ALA A N 1
ATOM 1844 C CA . ALA A 1 232 ? 2.870 -12.807 14.085 1.00 98.12 232 ALA A CA 1
ATOM 1845 C C . ALA A 1 232 ? 3.449 -12.137 15.342 1.00 98.12 232 ALA A C 1
ATOM 1847 O O . ALA A 1 232 ? 3.007 -12.443 16.444 1.00 98.12 232 ALA A O 1
ATOM 1848 N N . ASN A 1 233 ? 4.366 -11.173 15.194 1.00 97.50 233 ASN A N 1
ATOM 1849 C CA . ASN A 1 233 ? 4.921 -10.416 16.326 1.00 97.50 233 ASN A CA 1
ATOM 1850 C C . ASN A 1 233 ? 3.846 -9.646 17.119 1.00 97.50 233 ASN A C 1
ATOM 1852 O O . ASN A 1 233 ? 4.011 -9.378 18.314 1.00 97.50 233 ASN A O 1
ATOM 1856 N N . HIS A 1 234 ? 2.733 -9.302 16.466 1.00 96.75 234 HIS A N 1
ATOM 1857 C CA . HIS A 1 234 ? 1.620 -8.574 17.071 1.00 96.75 234 HIS A CA 1
ATOM 1858 C C . HIS A 1 234 ? 0.411 -9.450 17.408 1.00 96.75 234 HIS A C 1
ATOM 1860 O O . HIS A 1 234 ? -0.567 -8.913 17.919 1.00 96.75 234 HIS A O 1
ATOM 1866 N N . ASP A 1 235 ? 0.492 -10.771 17.219 1.00 96.50 235 ASP A N 1
ATOM 1867 C CA . ASP A 1 235 ? -0.626 -11.716 17.382 1.00 96.50 235 ASP A CA 1
ATOM 1868 C C . ASP A 1 235 ? -1.840 -11.367 16.495 1.00 96.50 235 ASP A C 1
ATOM 1870 O O . ASP A 1 235 ? -3.001 -11.498 16.891 1.00 96.50 235 ASP A O 1
ATOM 1874 N N . VAL A 1 236 ? -1.565 -10.883 15.281 1.00 98.06 236 VAL A N 1
ATOM 1875 C CA . VAL A 1 236 ? -2.572 -10.430 14.315 1.00 98.06 236 VAL A CA 1
ATOM 1876 C C . VAL A 1 236 ? -2.910 -11.556 13.344 1.00 98.06 236 VAL A C 1
ATOM 1878 O O . VAL A 1 236 ? -2.031 -12.153 12.724 1.00 98.06 236 VAL A O 1
ATOM 1881 N N . VAL A 1 237 ? -4.204 -11.828 13.174 1.00 98.00 237 VAL A N 1
ATOM 1882 C CA . VAL A 1 237 ? -4.713 -12.788 12.192 1.00 98.00 237 VAL A CA 1
ATOM 1883 C C . VAL A 1 237 ? -4.488 -12.248 10.780 1.00 98.00 237 VAL A C 1
ATOM 1885 O O . VAL A 1 237 ? -4.859 -11.118 10.452 1.00 98.00 237 VAL A O 1
ATOM 1888 N N . PHE A 1 238 ? -3.882 -13.078 9.936 1.00 97.31 238 PHE A N 1
ATOM 1889 C CA . PHE A 1 238 ? -3.621 -12.773 8.537 1.00 97.31 238 PHE A CA 1
ATOM 1890 C C . PHE A 1 238 ? -4.858 -13.107 7.694 1.00 97.31 238 PHE A C 1
ATOM 1892 O O . PHE A 1 238 ? -5.110 -14.270 7.386 1.00 97.31 238 PHE A O 1
ATOM 1899 N N . ASN A 1 239 ? -5.635 -12.091 7.315 1.00 96.44 239 ASN A N 1
ATOM 1900 C CA . ASN A 1 239 ? -6.793 -12.273 6.445 1.00 96.44 239 ASN A CA 1
ATOM 1901 C C . ASN A 1 239 ? -6.381 -12.059 4.986 1.00 96.44 239 ASN A C 1
ATOM 1903 O O . ASN A 1 239 ? -5.982 -10.961 4.590 1.00 96.44 239 ASN A O 1
ATOM 1907 N N . PHE A 1 240 ? -6.512 -13.115 4.187 1.00 93.69 240 PHE A N 1
ATOM 1908 C CA . PHE A 1 240 ? -6.157 -13.122 2.772 1.00 93.69 240 PHE A CA 1
ATOM 1909 C C . PHE A 1 240 ? -7.391 -13.264 1.874 1.00 93.69 240 PHE A C 1
ATOM 1911 O O . PHE A 1 240 ? -8.461 -13.683 2.316 1.00 93.69 240 PHE A O 1
ATOM 1918 N N . THR A 1 241 ? -7.252 -12.868 0.612 1.00 87.00 241 THR A N 1
ATOM 1919 C CA . THR A 1 241 ? -8.324 -12.891 -0.400 1.00 87.00 241 THR A CA 1
ATOM 1920 C C . THR A 1 241 ? -7.972 -13.861 -1.534 1.00 87.00 241 THR A C 1
ATOM 1922 O O . THR A 1 241 ? -6.885 -14.428 -1.529 1.00 87.00 241 THR A O 1
ATOM 1925 N N . CYS A 1 242 ? -8.889 -14.079 -2.485 1.00 87.00 242 CYS A N 1
ATOM 1926 C CA . CYS A 1 242 ? -8.727 -14.985 -3.637 1.00 87.00 242 CYS A CA 1
ATOM 1927 C C . CYS A 1 242 ? -8.762 -16.494 -3.327 1.00 87.00 242 CYS A C 1
ATOM 1929 O O . CYS A 1 242 ? -8.398 -17.300 -4.183 1.00 87.00 242 CYS A O 1
ATOM 1931 N N . MET A 1 243 ? -9.241 -16.896 -2.145 1.00 87.31 243 MET A N 1
ATOM 1932 C CA . MET A 1 243 ? -9.338 -18.307 -1.730 1.00 87.31 243 MET A CA 1
ATOM 1933 C C . MET A 1 243 ? -10.285 -19.147 -2.607 1.00 87.31 243 MET A C 1
ATOM 1935 O O . MET A 1 243 ? -10.211 -20.373 -2.613 1.00 87.31 243 MET A O 1
ATOM 1939 N N . GLU A 1 244 ? -11.209 -18.504 -3.316 1.00 93.62 244 GLU A N 1
ATOM 1940 C CA . GLU A 1 244 ? -12.207 -19.131 -4.181 1.00 93.62 244 GLU A CA 1
ATOM 1941 C C . GLU A 1 244 ? -11.749 -19.304 -5.638 1.00 93.62 244 GLU A C 1
ATOM 1943 O O . GLU A 1 244 ? -12.389 -20.036 -6.397 1.00 93.62 244 GLU A O 1
ATOM 1948 N N . MET A 1 245 ? -10.676 -18.619 -6.039 1.00 95.00 245 MET A N 1
ATOM 1949 C CA . MET A 1 245 ? -10.262 -18.495 -7.436 1.00 95.00 245 MET A CA 1
ATOM 1950 C C . MET A 1 245 ? -9.404 -19.681 -7.883 1.00 95.00 245 MET A C 1
ATOM 1952 O O . MET A 1 245 ? -8.536 -20.146 -7.150 1.00 95.00 245 MET A O 1
ATOM 1956 N N . LYS A 1 246 ? -9.600 -20.137 -9.126 1.00 96.00 246 LYS A N 1
ATOM 1957 C CA . LYS A 1 246 ? -8.788 -21.203 -9.739 1.00 96.00 246 LYS A CA 1
ATOM 1958 C C . LYS A 1 246 ? -7.972 -20.677 -10.902 1.00 96.00 246 LYS A C 1
ATOM 1960 O O . LYS A 1 246 ? -8.457 -19.849 -11.675 1.00 96.00 246 LYS A O 1
ATOM 1965 N N . ASP A 1 247 ? -6.779 -21.227 -11.092 1.00 96.12 247 ASP A N 1
ATOM 1966 C CA . ASP A 1 247 ? -5.866 -20.865 -12.175 1.00 96.12 247 ASP A CA 1
ATOM 1967 C C . ASP A 1 247 ? -6.523 -21.080 -13.544 1.00 96.12 247 ASP A C 1
ATOM 1969 O O . ASP A 1 247 ? -6.429 -20.228 -14.423 1.00 96.12 247 ASP A O 1
ATOM 1973 N N . ARG A 1 248 ? -7.255 -22.190 -13.707 1.00 96.31 248 ARG A N 1
ATOM 1974 C CA . ARG A 1 248 ? -7.958 -22.545 -14.957 1.00 96.31 248 ARG A CA 1
ATOM 1975 C C . ARG A 1 248 ? -9.130 -21.621 -15.317 1.00 96.31 248 ARG A C 1
ATOM 1977 O O . ARG A 1 248 ? -9.692 -21.759 -16.397 1.00 96.31 248 ARG A O 1
ATOM 1984 N N . GLU A 1 249 ? -9.561 -20.769 -14.390 1.00 96.19 249 GLU A N 1
ATOM 1985 C CA . GLU A 1 249 ? -10.663 -19.813 -14.585 1.00 96.19 249 GLU A CA 1
ATOM 1986 C C . GLU A 1 249 ? -10.140 -18.419 -14.964 1.00 96.19 249 GLU A C 1
ATOM 1988 O O . GLU A 1 249 ? -10.928 -17.525 -15.265 1.00 96.19 249 GLU A O 1
ATOM 1993 N N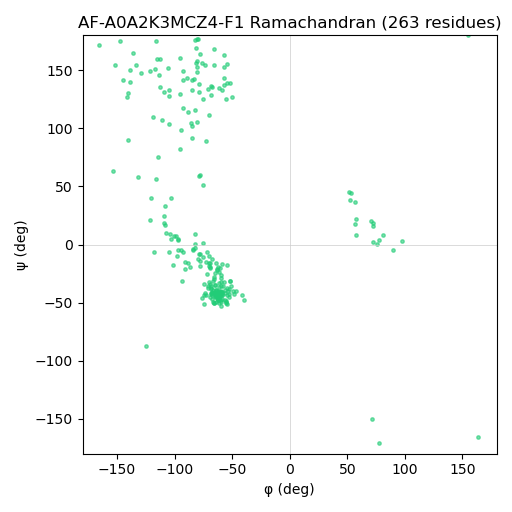 . GLN A 1 250 ? -8.816 -18.236 -14.978 1.00 97.00 250 GLN A N 1
ATOM 1994 C CA . GLN A 1 250 ? -8.172 -16.977 -15.325 1.00 97.00 250 GLN A CA 1
ATOM 1995 C C . GLN A 1 250 ? -7.825 -16.926 -16.818 1.00 97.00 250 GLN A C 1
ATOM 1997 O O . GLN A 1 250 ? -7.513 -17.956 -17.415 1.00 97.00 250 GLN A O 1
ATOM 2002 N N . PRO A 1 251 ? -7.829 -15.738 -17.443 1.00 96.31 251 PRO A N 1
ATOM 2003 C CA . PRO A 1 251 ? -7.439 -15.616 -18.839 1.00 96.31 251 PRO A CA 1
ATOM 2004 C C . PRO A 1 251 ? -5.930 -15.829 -19.020 1.00 96.31 251 PRO A C 1
ATOM 2006 O O . PRO A 1 251 ? -5.121 -15.212 -18.326 1.00 96.31 251 PRO A O 1
ATOM 2009 N N . ASP A 1 252 ? -5.550 -16.631 -20.019 1.00 93.50 252 ASP A N 1
ATOM 2010 C CA . ASP A 1 252 ? -4.154 -17.029 -20.265 1.00 93.50 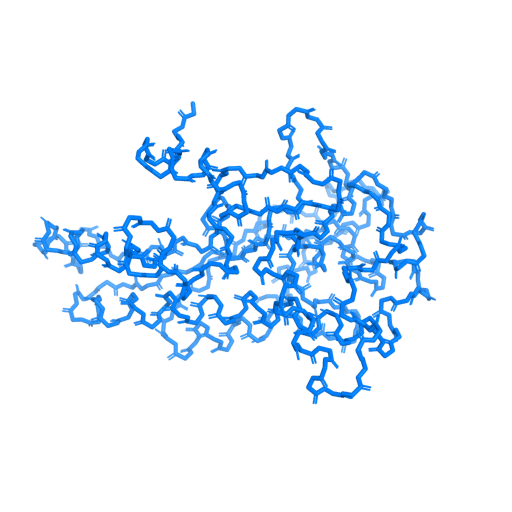252 ASP A CA 1
ATOM 2011 C C . ASP A 1 252 ? -3.187 -15.841 -20.372 1.00 93.50 252 ASP A C 1
ATOM 2013 O O . ASP A 1 252 ? -2.084 -15.867 -19.824 1.00 93.50 252 ASP A O 1
ATOM 2017 N N . HIS A 1 253 ? -3.611 -14.759 -21.032 1.00 94.31 253 HIS A N 1
ATOM 2018 C CA . HIS A 1 253 ? -2.771 -13.580 -21.243 1.00 94.31 253 HIS A CA 1
ATOM 2019 C C . HIS A 1 253 ? -2.397 -12.863 -19.935 1.00 94.31 253 HIS A C 1
ATOM 2021 O O . HIS A 1 253 ? -1.366 -12.197 -19.880 1.00 94.31 253 HIS A O 1
ATOM 2027 N N . ALA A 1 254 ? -3.189 -13.004 -18.867 1.00 95.94 254 ALA A N 1
ATOM 2028 C CA . ALA A 1 254 ? -2.957 -12.316 -17.600 1.00 95.94 254 ALA A CA 1
ATOM 2029 C C . ALA A 1 254 ? -1.810 -12.921 -16.772 1.00 95.94 254 ALA A C 1
ATOM 2031 O O . ALA A 1 254 ? -1.364 -12.297 -15.807 1.00 95.94 254 ALA A O 1
ATOM 2032 N N . ASN A 1 255 ? -1.298 -14.105 -17.141 1.00 96.50 255 ASN A N 1
ATOM 2033 C CA . ASN A 1 255 ? -0.268 -14.824 -16.379 1.00 96.50 255 ASN A CA 1
ATOM 2034 C C . ASN A 1 255 ? -0.648 -15.006 -14.898 1.00 96.50 255 ASN A C 1
ATOM 2036 O O . ASN A 1 255 ? 0.192 -14.866 -14.004 1.00 96.50 255 ASN A O 1
ATOM 2040 N N . CYS A 1 256 ? -1.930 -15.270 -14.644 1.00 97.56 256 CYS A N 1
ATOM 2041 C CA . CYS A 1 256 ? -2.442 -15.415 -13.294 1.00 97.56 256 CYS A CA 1
ATOM 2042 C C . CYS A 1 256 ? -2.030 -16.731 -12.635 1.00 97.56 256 CYS A C 1
ATOM 2044 O O . CYS A 1 256 ? -1.829 -17.735 -13.319 1.00 97.56 256 CYS A O 1
ATOM 2046 N N . SER A 1 257 ? -1.982 -16.731 -11.304 1.00 97.75 257 SER A N 1
ATOM 2047 C CA . SER A 1 257 ? -1.851 -17.955 -10.509 1.00 97.75 257 SER A CA 1
ATOM 2048 C C . SER A 1 257 ? -2.447 -17.794 -9.099 1.00 97.75 257 SER A C 1
ATOM 2050 O O . SER A 1 257 ? -1.693 -17.847 -8.128 1.00 97.75 257 SER A O 1
ATOM 2052 N N . PRO A 1 258 ? -3.764 -17.552 -8.941 1.00 97.56 258 PRO A N 1
ATOM 2053 C CA . PRO A 1 258 ? -4.380 -17.439 -7.616 1.00 97.56 258 PRO A CA 1
ATOM 2054 C C . PRO A 1 258 ? -4.125 -18.659 -6.719 1.00 97.56 258 PRO A C 1
ATOM 2056 O O . PRO A 1 258 ? -3.855 -18.473 -5.538 1.00 97.56 258 PRO A O 1
ATOM 2059 N N . GLU A 1 259 ? -4.120 -19.886 -7.255 1.00 97.69 259 GLU A N 1
ATOM 2060 C CA . GLU A 1 259 ? -3.849 -21.092 -6.455 1.00 97.69 259 GLU A CA 1
ATOM 2061 C C . GLU A 1 259 ? -2.390 -21.120 -5.982 1.00 97.69 259 GLU A C 1
ATOM 2063 O O . GLU A 1 259 ? -2.103 -21.427 -4.827 1.00 97.69 259 GLU A O 1
ATOM 2068 N N . GLY A 1 260 ? -1.464 -20.742 -6.869 1.00 97.00 260 GLY A N 1
ATOM 2069 C CA . GLY A 1 260 ? -0.042 -20.613 -6.538 1.00 97.00 260 GLY A CA 1
ATOM 2070 C C . GLY A 1 260 ? 0.232 -19.529 -5.494 1.00 97.00 260 GLY A C 1
ATOM 2071 O O . GLY A 1 260 ? 1.052 -19.741 -4.605 1.00 97.00 260 GLY A O 1
ATOM 2072 N N . LEU A 1 261 ? -0.480 -18.404 -5.580 1.00 97.12 261 LEU A N 1
ATOM 2073 C CA . LEU A 1 261 ? -0.405 -17.306 -4.622 1.00 97.12 261 LEU A CA 1
ATOM 2074 C C . LEU A 1 261 ? -0.954 -17.721 -3.248 1.00 97.12 261 LEU A C 1
ATOM 2076 O O . LEU A 1 261 ? -0.275 -17.539 -2.245 1.00 97.12 261 LEU A O 1
ATOM 2080 N N . VAL A 1 262 ? -2.144 -18.329 -3.196 1.00 96.38 262 VAL A N 1
ATOM 2081 C CA . VAL A 1 262 ? -2.736 -18.845 -1.947 1.00 96.38 262 VAL A CA 1
ATOM 2082 C C . VAL A 1 262 ? -1.867 -19.937 -1.324 1.00 96.38 262 VAL A C 1
ATOM 2084 O O . VAL A 1 262 ? -1.824 -20.057 -0.111 1.00 96.38 262 VAL A O 1
ATOM 2087 N N . HIS A 1 263 ? -1.172 -20.744 -2.127 1.00 96.19 263 HIS A N 1
ATOM 2088 C CA . HIS A 1 263 ? -0.256 -21.750 -1.596 1.00 96.19 263 HIS A CA 1
ATOM 2089 C C . HIS A 1 263 ? 1.006 -21.144 -0.960 1.00 96.19 263 HIS A C 1
ATOM 2091 O O . HIS A 1 263 ? 1.556 -21.740 -0.036 1.00 96.19 263 HIS A O 1
ATOM 2097 N N . GLN A 1 264 ? 1.489 -20.006 -1.473 1.00 96.38 264 GLN A N 1
ATOM 2098 C CA . GLN A 1 264 ? 2.650 -19.311 -0.913 1.00 96.38 264 GLN A CA 1
ATOM 2099 C C . GLN A 1 264 ? 2.324 -18.628 0.423 1.00 96.38 264 GLN A C 1
ATOM 2101 O O . GLN A 1 264 ? 3.157 -18.662 1.329 1.00 96.38 264 GLN A O 1
ATOM 2106 N N . VAL A 1 265 ? 1.163 -17.969 0.497 1.00 92.94 265 VAL A N 1
ATOM 2107 C CA . VAL A 1 265 ? 0.712 -17.150 1.637 1.00 92.94 265 VAL A CA 1
ATOM 2108 C C . VAL A 1 265 ? 0.210 -18.010 2.791 1.00 92.94 265 VAL A C 1
ATOM 2110 O O . VAL A 1 265 ? 0.659 -17.753 3.932 1.00 92.94 265 VAL A O 1
#

Mean predicted aligned error: 2.8 Å

Sequence (265 aa):
SVPLPPWVVEEISKNPDIVYTDRSGRRNPEYISLGCDSVPVLRGRTPIQVYADYMRSFRDRFSDYLGSVISEIQVGMGPCGELRYPSYPESNGTWRFPGIGEFQCYDKYMKASLAAAAEAIGKKEWGGGGPHDSGQYNQFPEDTGFFKKDGTWNSEYGQFFMGWYSGKLLEHGERILVSAKEIFQSSGVKLSGKIAGIHWHYRSRSHAAELTAGYYNTRHNDGYLPIAKMFANHDVVFNFTCMEMKDREQPDHANCSPEGLVHQV

InterPro domains:
  IPR001554 Glycoside hydrolase, family 14 [PF01373] (1-265)
  IPR001554 Glycoside hydrolase, family 14 [PR00750] (78-100)
  IPR001554 Glycoside hydrolase, family 14 [PR00750] (153-172)
  IPR001554 Glycoside hydrolase, family 14 [PR00750] (189-205)
  IPR001554 Glycoside hydrolase, family 14 [PR00750] (206-217)
  IPR001554 Glycoside hydrolase, family 14 [PR00750] (224-247)
  IPR001554 Glycoside hydrolase, family 14 [PR00750] (261-265)
  IPR001554 Glycoside hydrolase, family 14 [PTHR31352] (2-265)
  IPR017853 Glycoside hydrolase superfamily [SSF51445] (2-265)

pLDDT: mean 97.12, std 2.75, range [78.88, 98.94]

Organism: Trifolium pratense (NCBI:txid57577)

Radius of gyration: 18.65 Å; Cα contacts (8 Å, |Δi|>4): 480; chains: 1; bounding box: 46×45×50 Å

Foldseek 3Di:
DDFDDVLVVVLCVVAVLQAFAFPVGDGDRRDGDLLQQPPLSRVRRTPLRVLLVVLLVVCVVCLVCFLPVAAEDAQQLEHVSALWYPQADPPPPQADPPFLGTARQPRPSSLVQLQVLCVVVVNNVLSRDPDPFLDGRHDDQCNTQARAQPHCCPPPSVCSRLCSQLVSSLVSVLSNLVSNCVSCVPRNHAYAGEHEQSFFCQQGQQSSNCSSGSQRDGPVDHSCVSVVVSCVVSRYHYHYDLPPDCPVVDDPVRSGHSVVSVVSD